Protein AF-A0A9D5K673-F1 (afdb_monomer)

Structure (mmCIF, N/CA/C/O backbone):
data_AF-A0A9D5K673-F1
#
_entry.id   AF-A0A9D5K673-F1
#
loop_
_atom_site.group_PDB
_atom_site.id
_atom_site.type_symbol
_atom_site.label_atom_id
_atom_site.label_alt_id
_atom_site.label_comp_id
_atom_site.label_asym_id
_atom_site.label_entity_id
_atom_site.label_seq_id
_atom_site.pdbx_PDB_ins_code
_atom_site.Cartn_x
_atom_site.Cartn_y
_atom_site.Cartn_z
_atom_site.occupancy
_atom_site.B_iso_or_equiv
_atom_site.auth_seq_id
_atom_site.auth_comp_id
_atom_site.auth_asym_id
_atom_site.auth_atom_id
_atom_site.pdbx_PDB_model_num
ATOM 1 N N . MET A 1 1 ? -10.819 1.663 -27.970 1.00 64.12 1 MET A N 1
ATOM 2 C CA . MET A 1 1 ? -10.553 2.429 -26.731 1.00 64.12 1 MET A CA 1
ATOM 3 C C . MET A 1 1 ? -11.219 1.805 -25.505 1.00 64.12 1 MET A C 1
ATOM 5 O O . MET A 1 1 ? -10.517 1.219 -24.698 1.00 64.12 1 MET A O 1
ATOM 9 N N . PHE A 1 2 ? -12.550 1.857 -25.377 1.00 76.81 2 PHE A N 1
ATOM 10 C CA . PHE A 1 2 ? -13.266 1.329 -24.202 1.00 76.81 2 PHE A CA 1
ATOM 11 C C . PHE A 1 2 ? -13.077 -0.186 -23.986 1.00 76.81 2 PHE A C 1
ATOM 13 O O . PHE A 1 2 ? -12.855 -0.633 -22.869 1.00 76.81 2 PHE A O 1
ATOM 20 N N . HIS A 1 3 ? -13.065 -0.966 -25.071 1.00 79.12 3 HIS A N 1
ATOM 21 C CA . HIS A 1 3 ? -12.846 -2.417 -25.034 1.00 79.12 3 HIS A CA 1
ATOM 22 C C . HIS A 1 3 ? -11.477 -2.815 -24.460 1.00 79.12 3 HIS A C 1
ATOM 24 O O . HIS A 1 3 ? -11.364 -3.800 -23.737 1.00 79.12 3 HIS A O 1
ATOM 30 N N . GLU A 1 4 ? -10.438 -2.039 -24.769 1.00 80.69 4 GLU A N 1
ATOM 31 C CA . GLU A 1 4 ? -9.073 -2.297 -24.308 1.00 80.69 4 GLU A CA 1
ATOM 32 C C . GLU A 1 4 ? -8.944 -2.010 -22.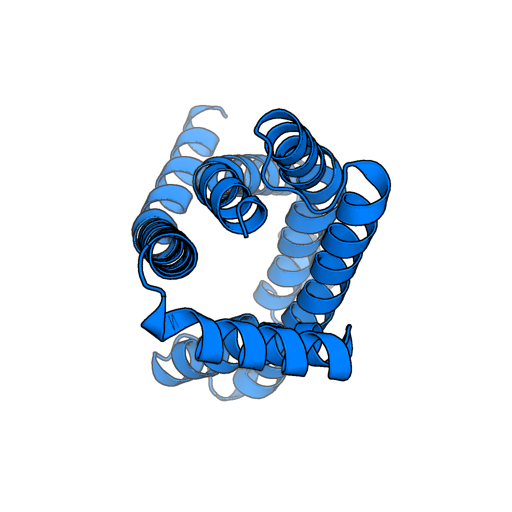812 1.00 80.69 4 GLU A C 1
ATOM 34 O O . GLU A 1 4 ? -8.440 -2.849 -22.071 1.00 80.69 4 GLU A O 1
ATOM 39 N N . LEU A 1 5 ? -9.501 -0.882 -22.360 1.00 84.25 5 LEU A N 1
ATOM 40 C CA . LEU A 1 5 ? -9.581 -0.535 -20.945 1.00 84.25 5 LEU A CA 1
AT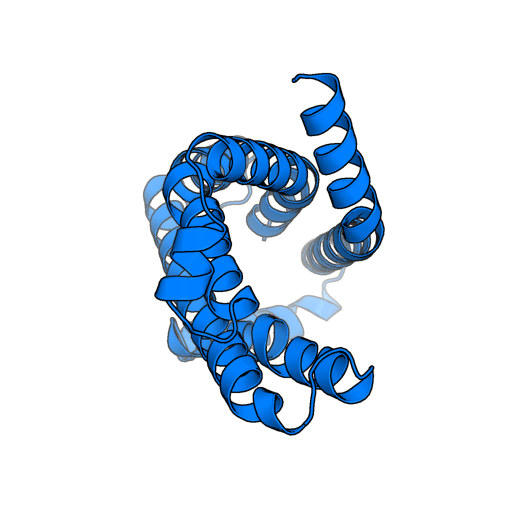OM 41 C C . LEU A 1 5 ? -10.375 -1.583 -20.154 1.00 84.25 5 LEU A C 1
ATOM 43 O O . LEU A 1 5 ? -9.883 -2.093 -19.154 1.00 84.25 5 LEU A O 1
ATOM 47 N N . ALA A 1 6 ? -11.567 -1.959 -20.627 1.00 85.25 6 ALA A N 1
ATOM 48 C CA . ALA A 1 6 ? -12.402 -2.961 -19.968 1.00 85.25 6 ALA A CA 1
ATOM 49 C C . ALA A 1 6 ? -11.687 -4.316 -19.838 1.00 85.25 6 ALA A C 1
ATOM 51 O O . ALA A 1 6 ? -11.779 -4.972 -18.798 1.00 85.25 6 ALA A O 1
ATOM 52 N N . ARG A 1 7 ? -10.938 -4.725 -20.871 1.00 86.44 7 ARG A N 1
ATOM 53 C CA . ARG A 1 7 ? -10.128 -5.946 -20.839 1.00 86.44 7 ARG A CA 1
ATOM 54 C C . ARG A 1 7 ? -9.009 -5.854 -19.800 1.00 86.44 7 ARG A C 1
ATOM 56 O O . ARG A 1 7 ? -8.922 -6.742 -18.955 1.00 86.44 7 ARG A O 1
ATOM 63 N N . THR A 1 8 ? -8.205 -4.791 -19.826 1.00 83.12 8 THR A N 1
ATOM 64 C CA . THR A 1 8 ? -7.090 -4.598 -18.882 1.00 83.12 8 THR A CA 1
ATOM 65 C C . THR A 1 8 ? -7.585 -4.545 -17.438 1.00 83.12 8 THR A C 1
ATOM 67 O O . THR A 1 8 ? -7.040 -5.240 -16.578 1.00 83.12 8 THR A O 1
ATOM 70 N N . THR A 1 9 ? -8.677 -3.820 -17.179 1.00 86.38 9 THR A N 1
ATOM 71 C CA . THR A 1 9 ? -9.300 -3.765 -15.851 1.00 86.38 9 THR A CA 1
ATOM 72 C C . THR A 1 9 ? -9.766 -5.146 -15.405 1.00 86.38 9 THR A C 1
ATOM 74 O O . THR A 1 9 ? -9.452 -5.558 -14.292 1.00 86.38 9 THR A O 1
ATOM 77 N N . LYS A 1 10 ? -10.447 -5.905 -16.274 1.00 89.31 10 LYS A N 1
ATOM 78 C CA . LYS A 1 10 ? -10.931 -7.261 -15.968 1.00 89.31 10 LYS A CA 1
ATOM 79 C C . LYS A 1 10 ? -9.793 -8.239 -15.678 1.00 89.31 10 LYS A C 1
ATOM 81 O O . LYS A 1 10 ? -9.906 -9.060 -14.770 1.00 89.31 10 LYS A O 1
ATOM 86 N N . GLU A 1 11 ? -8.713 -8.190 -16.449 1.00 88.19 11 GLU A N 1
ATOM 87 C CA . GLU A 1 11 ? -7.534 -9.033 -16.226 1.00 88.19 11 GLU A CA 1
ATOM 88 C C . GLU A 1 11 ? -6.816 -8.666 -14.925 1.00 88.19 11 GLU A C 1
ATOM 90 O O . GLU A 1 11 ? -6.444 -9.558 -14.157 1.00 88.19 11 GLU A O 1
ATOM 95 N N . GLY A 1 12 ? -6.679 -7.365 -14.651 1.00 83.38 12 GLY A N 1
ATOM 96 C CA . GLY A 1 12 ? -6.168 -6.853 -13.383 1.00 83.38 12 GLY A CA 1
ATOM 97 C C . GLY A 1 12 ? -7.010 -7.331 -12.203 1.00 83.38 12 GLY A C 1
ATOM 98 O O . GLY A 1 12 ? -6.460 -7.866 -11.241 1.00 83.38 12 GLY A O 1
ATOM 99 N N . PHE A 1 13 ? -8.336 -7.241 -12.312 1.00 87.69 13 PHE A N 1
ATOM 100 C CA . PHE A 1 13 ? -9.253 -7.715 -11.282 1.00 87.69 13 PHE A CA 1
ATOM 101 C C . PHE A 1 13 ? -9.069 -9.207 -11.029 1.00 87.69 13 PHE A C 1
ATOM 103 O O . PHE A 1 13 ? -8.824 -9.615 -9.903 1.00 87.69 13 PHE A O 1
ATOM 110 N N . LYS A 1 14 ? -9.099 -10.039 -12.077 1.00 88.38 14 LYS A N 1
ATOM 111 C CA . LYS A 1 14 ? -8.958 -11.499 -11.941 1.00 88.38 14 LYS A CA 1
ATOM 112 C C . LYS A 1 14 ? -7.668 -11.916 -11.235 1.00 88.38 14 LYS A C 1
ATOM 114 O O . LYS A 1 14 ? -7.695 -12.847 -10.436 1.00 88.38 14 LYS A O 1
ATOM 119 N N . LYS A 1 15 ? -6.552 -11.239 -11.521 1.00 86.94 15 LYS A N 1
ATOM 120 C CA . LYS A 1 15 ? -5.255 -11.530 -10.887 1.00 86.94 15 LYS A CA 1
ATOM 121 C C . LYS A 1 15 ? -5.225 -11.147 -9.406 1.00 86.94 15 LYS A C 1
ATOM 123 O O . LYS A 1 15 ? -4.534 -11.806 -8.637 1.00 86.94 15 LYS A O 1
ATOM 128 N N . ASN A 1 16 ? -5.967 -10.110 -9.019 1.00 87.81 16 ASN A N 1
ATOM 129 C CA . ASN A 1 16 ? -5.924 -9.545 -7.670 1.00 87.81 16 ASN A CA 1
ATOM 130 C C . ASN A 1 16 ? -7.144 -9.899 -6.804 1.00 87.81 16 ASN A C 1
ATOM 132 O O . ASN A 1 16 ? -7.106 -9.684 -5.599 1.00 87.81 16 ASN A O 1
ATOM 136 N N . ALA A 1 17 ? -8.202 -10.474 -7.379 1.00 89.12 17 ALA A N 1
ATOM 137 C CA . ALA A 1 17 ? -9.446 -10.767 -6.674 1.00 89.12 17 ALA A CA 1
ATOM 138 C C . ALA A 1 17 ? -9.233 -11.761 -5.529 1.00 89.12 17 ALA A C 1
ATOM 140 O O . ALA A 1 17 ? -9.599 -11.467 -4.402 1.00 89.12 17 ALA A O 1
ATOM 141 N N . ILE A 1 18 ? -8.596 -12.908 -5.792 1.00 90.88 18 ILE A N 1
ATOM 142 C CA . ILE A 1 18 ? -8.339 -13.929 -4.762 1.00 90.88 18 ILE A CA 1
ATOM 143 C C . ILE A 1 18 ? -7.512 -13.364 -3.593 1.00 90.88 18 ILE A C 1
ATOM 145 O O . ILE A 1 18 ? -7.996 -13.428 -2.462 1.00 90.88 18 ILE A O 1
ATOM 149 N N . PRO A 1 19 ? -6.309 -12.789 -3.810 1.00 87.12 19 PRO A N 1
ATOM 150 C CA . PRO A 1 19 ? -5.535 -12.236 -2.700 1.00 87.12 19 PRO A CA 1
ATOM 151 C C . PRO A 1 19 ? -6.242 -11.050 -2.026 1.00 87.12 19 PRO A C 1
ATOM 153 O O . PRO A 1 19 ? -6.143 -10.898 -0.812 1.00 87.12 19 PRO A O 1
ATOM 156 N N . GLY A 1 20 ? -6.996 -10.245 -2.779 1.00 89.69 20 GLY A N 1
ATOM 157 C CA . GLY A 1 20 ? -7.765 -9.126 -2.238 1.00 89.69 20 GLY A CA 1
ATOM 158 C C . GLY A 1 20 ? -8.918 -9.564 -1.331 1.00 89.69 20 GLY A C 1
ATOM 159 O O . GLY A 1 20 ? -9.047 -9.056 -0.222 1.00 89.69 20 GLY A O 1
ATOM 160 N N . PHE A 1 21 ? -9.719 -10.546 -1.747 1.00 93.31 21 PHE A N 1
ATOM 161 C CA . PHE A 1 21 ? -10.783 -11.105 -0.907 1.00 93.31 21 PHE A CA 1
ATOM 162 C C . PHE A 1 21 ? -10.224 -11.837 0.309 1.00 93.31 21 PHE A C 1
ATOM 164 O O . PHE A 1 21 ? -10.785 -11.726 1.395 1.00 93.31 21 PHE A O 1
ATOM 171 N N . PHE A 1 22 ? -9.096 -12.534 0.162 1.00 93.69 22 PHE A N 1
ATOM 172 C CA . PHE A 1 22 ? -8.407 -13.128 1.304 1.00 93.69 22 PHE A CA 1
ATOM 173 C C . PHE A 1 22 ? -8.019 -12.061 2.337 1.00 93.69 22 PHE A C 1
ATOM 175 O O . PHE A 1 22 ? -8.305 -12.227 3.521 1.00 93.69 22 PHE A O 1
ATOM 182 N N . LEU A 1 23 ? -7.452 -10.934 1.893 1.00 90.88 23 LEU A N 1
ATOM 183 C CA . LEU A 1 23 ? -7.127 -9.812 2.776 1.00 90.88 23 LEU A CA 1
ATOM 184 C C . LEU A 1 23 ? -8.372 -9.258 3.487 1.00 90.88 23 LEU A C 1
ATOM 186 O O . LEU A 1 23 ? -8.327 -9.024 4.692 1.00 90.88 23 LEU A O 1
ATOM 190 N N . GLN A 1 24 ? -9.490 -9.098 2.772 1.00 94.12 24 GLN A N 1
ATOM 191 C CA . GLN A 1 24 ? -10.756 -8.644 3.363 1.00 94.12 24 GLN A CA 1
ATOM 192 C C . GLN A 1 24 ? -11.283 -9.621 4.421 1.00 94.12 24 GLN A C 1
ATOM 194 O O . GLN A 1 24 ? -11.719 -9.187 5.484 1.00 94.12 24 GLN A O 1
ATOM 199 N N . ILE A 1 25 ? -11.209 -10.931 4.164 1.00 95.81 25 ILE A N 1
ATOM 200 C CA . ILE A 1 25 ? -11.616 -11.966 5.126 1.00 95.81 25 ILE A CA 1
ATOM 201 C C . ILE A 1 25 ? -10.743 -11.905 6.382 1.00 95.81 25 ILE A C 1
ATOM 203 O O . ILE A 1 25 ? -11.267 -11.970 7.493 1.00 95.81 25 ILE A O 1
ATOM 207 N N . VAL A 1 26 ? -9.426 -11.750 6.226 1.00 94.50 26 VAL A N 1
ATOM 208 C CA . VAL A 1 26 ? -8.502 -11.611 7.362 1.00 94.50 26 VAL A CA 1
ATOM 209 C C . VAL A 1 26 ? -8.824 -10.353 8.170 1.00 94.50 26 VAL A C 1
ATOM 211 O O . VAL A 1 26 ? -8.967 -10.441 9.388 1.00 94.50 26 VAL A O 1
ATOM 214 N N . ALA A 1 27 ? -9.007 -9.205 7.511 1.00 93.56 27 ALA A N 1
ATOM 215 C CA . ALA A 1 27 ? -9.367 -7.954 8.176 1.00 93.56 27 ALA A CA 1
ATOM 216 C C . ALA A 1 27 ? -10.700 -8.077 8.933 1.00 93.56 27 ALA A C 1
ATOM 218 O O . ALA A 1 27 ? -10.789 -7.698 10.100 1.00 93.56 27 ALA A O 1
ATOM 219 N N . LEU A 1 28 ? -11.718 -8.671 8.302 1.00 95.69 28 LEU A N 1
ATOM 220 C CA . LEU A 1 28 ? -13.018 -8.899 8.928 1.00 95.69 28 LEU A CA 1
ATOM 221 C C . LEU A 1 28 ? -12.897 -9.831 10.135 1.00 95.69 28 LEU A C 1
ATOM 223 O O . LEU A 1 28 ? -13.492 -9.573 11.174 1.00 95.69 28 LEU A O 1
ATOM 227 N N . THR A 1 29 ? -12.096 -10.890 10.021 1.00 96.06 29 THR A N 1
ATOM 228 C CA . THR A 1 29 ? -11.847 -11.821 11.128 1.00 96.06 29 THR A CA 1
ATOM 229 C C . THR A 1 29 ? -11.225 -11.097 12.319 1.00 96.06 29 THR A C 1
ATOM 231 O O . THR A 1 29 ? -11.667 -11.302 13.444 1.00 96.06 29 THR A O 1
ATOM 234 N N . ILE A 1 30 ? -10.254 -10.208 12.084 1.00 94.31 30 ILE A N 1
ATOM 235 C CA . ILE A 1 30 ? -9.636 -9.395 13.142 1.00 94.31 30 ILE A CA 1
ATOM 236 C C . ILE A 1 30 ? -10.685 -8.519 13.841 1.00 94.31 30 ILE A C 1
ATOM 238 O O . ILE A 1 30 ? -10.743 -8.518 15.069 1.00 94.31 30 ILE A O 1
ATOM 242 N N . VAL A 1 31 ? -11.551 -7.841 13.081 1.00 94.25 31 VAL A N 1
ATOM 243 C CA . VAL A 1 31 ? -12.659 -7.036 13.632 1.00 94.25 31 VAL A CA 1
ATOM 244 C C . VAL A 1 31 ? -13.610 -7.880 14.471 1.00 94.25 31 VAL A C 1
ATOM 246 O O . VAL A 1 31 ? -13.954 -7.505 15.590 1.00 94.25 31 VAL A O 1
ATOM 249 N N . LEU A 1 32 ? -14.016 -9.042 13.963 1.00 95.19 32 LEU A N 1
ATOM 250 C CA . LEU A 1 32 ? -14.926 -9.926 14.686 1.00 95.19 32 LEU A CA 1
ATOM 251 C C . LEU A 1 32 ? -14.298 -10.445 15.985 1.00 95.19 32 LEU A C 1
ATOM 253 O O . LEU A 1 32 ? -14.970 -10.487 17.012 1.00 95.19 32 LEU A O 1
ATOM 257 N N . LEU A 1 33 ? -13.011 -10.796 15.970 1.00 95.38 33 LEU A N 1
ATOM 258 C CA . LEU A 1 33 ? -12.297 -11.189 17.184 1.00 95.38 33 LEU A CA 1
ATOM 259 C C . LEU A 1 33 ? -12.260 -10.040 18.198 1.00 95.38 33 LEU A C 1
ATOM 261 O O . LEU A 1 33 ? -12.596 -10.261 19.360 1.00 95.38 33 LEU A O 1
ATOM 265 N N . TYR A 1 34 ? -11.940 -8.822 17.748 1.00 93.31 34 TYR A N 1
ATOM 266 C CA . TYR A 1 34 ? -11.868 -7.632 18.598 1.00 93.31 34 TYR A CA 1
ATOM 267 C C . TYR A 1 34 ? -13.191 -7.345 19.322 1.00 93.31 34 TYR A C 1
ATOM 269 O O . TYR A 1 34 ? -13.194 -7.123 20.532 1.00 93.31 34 TYR A O 1
ATOM 277 N N . TYR A 1 35 ? -14.326 -7.415 18.621 1.00 93.50 35 TYR A N 1
ATOM 278 C CA . TYR A 1 35 ? -15.628 -7.095 19.217 1.00 93.50 35 TYR A CA 1
ATOM 279 C C . TYR A 1 35 ? -16.292 -8.258 19.968 1.00 93.50 35 TYR A C 1
ATOM 281 O O . TYR A 1 35 ? -16.995 -8.013 20.948 1.00 93.50 35 TYR A O 1
ATOM 289 N N . PHE A 1 36 ? -16.101 -9.510 19.536 1.00 96.62 36 PHE A N 1
ATOM 290 C CA . PHE A 1 36 ? -16.898 -10.644 20.034 1.00 96.62 36 PHE A CA 1
ATOM 291 C C . PHE A 1 36 ? -16.123 -11.660 20.876 1.00 96.62 36 PHE A C 1
ATOM 293 O O . PHE A 1 36 ? -16.748 -12.513 21.507 1.00 96.62 36 PHE A O 1
ATOM 300 N N . VAL A 1 37 ? -14.788 -11.602 20.915 1.00 95.88 37 VAL A N 1
ATOM 301 C CA . VAL A 1 37 ? -13.968 -12.583 21.642 1.00 95.88 37 VAL A CA 1
ATOM 302 C C . VAL A 1 37 ? -13.123 -11.879 22.708 1.00 95.88 37 VAL A C 1
ATOM 304 O O . VAL A 1 37 ? -11.981 -11.514 22.431 1.00 95.88 37 VAL A O 1
ATOM 307 N N . PRO A 1 38 ? -13.616 -11.743 23.957 1.00 93.81 38 PRO A N 1
ATOM 308 C CA . PRO A 1 38 ? -12.880 -11.068 25.033 1.00 93.81 38 PRO A CA 1
ATOM 309 C C . PRO A 1 38 ? -11.487 -11.652 25.302 1.00 93.81 38 PRO A C 1
ATOM 311 O O . PRO A 1 38 ? -10.549 -10.930 25.618 1.00 93.81 38 PRO A O 1
ATOM 314 N N . ALA A 1 39 ? -11.312 -12.964 25.101 1.00 94.31 39 ALA A N 1
ATOM 315 C CA . ALA A 1 39 ? -10.017 -13.633 25.252 1.00 94.31 39 ALA A CA 1
ATOM 316 C C . ALA A 1 39 ? -8.934 -13.106 24.287 1.00 94.31 39 ALA A C 1
ATOM 318 O O . ALA A 1 39 ? -7.746 -13.313 24.526 1.00 94.31 39 ALA A O 1
ATOM 319 N N . SER A 1 40 ? -9.326 -12.429 23.203 1.00 92.44 40 SER A N 1
ATOM 320 C CA . SER A 1 40 ? -8.399 -11.844 22.233 1.00 92.44 40 SER A CA 1
ATOM 321 C C . SER A 1 40 ? -7.922 -10.434 22.608 1.00 92.44 40 SER A C 1
ATOM 323 O O . SER A 1 40 ? -6.910 -9.984 22.070 1.00 92.44 40 SER A O 1
ATOM 325 N N . HIS A 1 41 ? -8.581 -9.753 23.557 1.00 90.94 41 HIS A N 1
ATOM 326 C CA . HIS A 1 41 ? -8.274 -8.361 23.921 1.00 90.94 41 HIS A CA 1
ATOM 327 C C . HIS A 1 41 ? -6.829 -8.177 24.378 1.00 90.94 41 HIS A C 1
ATOM 329 O O . HIS A 1 41 ? -6.163 -7.274 23.892 1.00 90.94 41 HIS A O 1
ATOM 335 N N . GLY A 1 42 ? -6.282 -9.104 25.172 1.00 92.44 42 GLY A N 1
ATOM 336 C CA . GLY A 1 42 ? -4.878 -9.025 25.596 1.00 92.44 42 GLY A CA 1
ATOM 337 C C . GLY A 1 42 ? -3.871 -9.052 24.436 1.00 92.44 42 GLY A C 1
ATOM 338 O O . GLY A 1 42 ? -2.822 -8.414 24.511 1.00 92.44 42 GLY A O 1
ATOM 339 N N . VAL A 1 43 ? -4.188 -9.746 23.335 1.00 92.31 43 VAL A N 1
ATOM 340 C CA . VAL A 1 43 ? -3.348 -9.751 22.123 1.00 92.31 43 VAL A CA 1
ATOM 341 C C . VAL A 1 43 ? -3.445 -8.408 21.399 1.00 92.31 43 VAL A C 1
ATOM 343 O O . VAL A 1 43 ? -2.428 -7.883 20.941 1.00 92.31 43 VAL A O 1
ATOM 346 N N . PHE A 1 44 ? -4.646 -7.833 21.314 1.00 92.38 44 PHE A N 1
ATOM 347 C CA . PHE A 1 44 ? -4.856 -6.523 20.699 1.00 92.38 44 PHE A CA 1
ATOM 348 C C . PHE A 1 44 ? -4.235 -5.387 21.513 1.00 92.38 44 PHE A C 1
ATOM 350 O O . PHE A 1 44 ? -3.591 -4.523 20.923 1.00 92.38 44 PHE A O 1
ATOM 357 N N . ASP A 1 45 ? -4.323 -5.432 22.840 1.00 92.38 45 ASP A N 1
ATOM 358 C CA . ASP A 1 45 ? -3.686 -4.462 23.735 1.00 92.38 45 ASP A CA 1
ATOM 359 C C . ASP A 1 45 ? -2.162 -4.515 23.615 1.00 92.38 45 ASP A C 1
ATOM 361 O O . ASP A 1 45 ? -1.501 -3.477 23.538 1.00 92.38 45 ASP A O 1
ATOM 365 N N . LEU A 1 46 ? -1.589 -5.721 23.519 1.00 91.75 46 LEU A N 1
ATOM 366 C CA . LEU A 1 46 ? -0.162 -5.891 23.257 1.00 91.75 46 LEU A CA 1
ATOM 367 C C . LEU A 1 46 ? 0.227 -5.283 21.902 1.00 91.75 46 LEU A C 1
ATOM 369 O O . LEU A 1 46 ? 1.201 -4.533 21.819 1.00 91.75 46 LEU A O 1
ATOM 373 N N . ALA A 1 47 ? -0.535 -5.576 20.845 1.00 88.50 47 ALA A N 1
ATOM 374 C CA . ALA A 1 47 ? -0.279 -5.039 19.511 1.00 88.50 47 ALA A CA 1
ATOM 375 C C . ALA A 1 47 ? -0.392 -3.502 19.480 1.00 88.50 47 ALA A C 1
ATOM 377 O O . ALA A 1 47 ? 0.480 -2.827 18.925 1.00 88.50 47 ALA A O 1
ATOM 378 N N . ALA A 1 48 ? -1.417 -2.943 20.126 1.00 87.50 48 ALA A N 1
ATOM 379 C CA . ALA A 1 48 ? -1.614 -1.505 20.272 1.00 87.50 48 ALA A CA 1
ATOM 380 C C . ALA A 1 48 ? -0.482 -0.857 21.083 1.00 87.50 48 ALA A C 1
ATOM 382 O O . ALA A 1 48 ? 0.023 0.201 20.698 1.00 87.50 48 ALA A O 1
ATOM 383 N N . GLY A 1 49 ? -0.025 -1.509 22.156 1.00 90.06 49 GLY A N 1
ATOM 384 C CA . GLY A 1 49 ? 1.110 -1.065 22.963 1.00 90.06 49 GLY A CA 1
ATOM 385 C C . GLY A 1 49 ? 2.410 -1.008 22.161 1.00 90.06 49 GLY A C 1
ATOM 386 O O . GLY A 1 49 ? 3.090 0.020 22.170 1.00 90.06 49 GLY A O 1
ATOM 387 N N . ILE A 1 50 ? 2.718 -2.061 21.396 1.00 88.88 50 ILE A N 1
ATOM 388 C CA . ILE A 1 50 ? 3.894 -2.105 20.509 1.00 88.88 50 ILE A CA 1
ATOM 389 C C . ILE A 1 50 ? 3.821 -0.988 19.463 1.00 88.88 50 ILE A C 1
ATOM 391 O O . ILE A 1 50 ? 4.798 -0.260 19.271 1.00 88.88 50 ILE A O 1
ATOM 395 N N . LYS A 1 51 ? 2.663 -0.813 18.812 1.00 87.75 51 LYS A N 1
ATOM 396 C CA . LYS A 1 51 ? 2.463 0.257 17.827 1.00 87.75 51 LYS A CA 1
ATOM 397 C C . LYS A 1 51 ? 2.658 1.638 18.452 1.00 87.75 51 LYS A C 1
ATOM 399 O O . LYS A 1 51 ? 3.335 2.478 17.868 1.00 87.75 51 LYS A O 1
ATOM 404 N N . THR A 1 52 ? 2.099 1.871 19.636 1.00 86.81 52 THR A N 1
ATOM 405 C CA . THR A 1 52 ? 2.176 3.170 20.321 1.00 86.81 52 THR A CA 1
ATOM 406 C C . THR A 1 52 ? 3.613 3.513 20.717 1.00 86.81 52 THR A C 1
ATOM 408 O O . THR A 1 52 ? 4.033 4.656 20.559 1.00 86.81 52 THR A O 1
ATOM 411 N N . GLN A 1 53 ? 4.392 2.525 21.168 1.00 87.19 53 GLN A N 1
ATOM 412 C CA . GLN A 1 53 ? 5.806 2.714 21.512 1.00 87.19 53 GLN A CA 1
ATOM 413 C C . GLN A 1 53 ? 6.695 2.900 20.275 1.00 87.19 53 GLN A C 1
ATOM 415 O O . GLN A 1 53 ? 7.623 3.705 20.295 1.00 87.19 53 GLN A O 1
ATOM 420 N N . GLY A 1 54 ? 6.425 2.158 19.198 1.00 79.62 54 GLY A N 1
ATOM 421 C CA . GLY A 1 54 ? 7.227 2.200 17.975 1.00 79.62 54 GLY A CA 1
ATOM 422 C C . GLY A 1 54 ? 6.840 3.305 16.986 1.00 79.62 54 GLY A C 1
ATOM 423 O O . GLY A 1 54 ? 7.628 3.609 16.089 1.00 79.62 54 GLY A O 1
ATOM 424 N N . GLY A 1 55 ? 5.653 3.904 17.117 1.00 88.12 55 GLY A N 1
ATOM 425 C CA . GLY A 1 55 ? 5.156 4.985 16.263 1.00 88.12 55 GLY A CA 1
ATOM 426 C C . GLY A 1 55 ? 5.332 4.707 14.765 1.00 88.12 55 GLY A C 1
ATOM 427 O O . GLY A 1 55 ? 5.146 3.586 14.286 1.00 88.12 55 GLY A O 1
ATOM 428 N N . TYR A 1 56 ? 5.776 5.722 14.018 1.00 87.19 56 TYR A N 1
ATOM 429 C CA . TYR A 1 56 ? 6.042 5.593 12.582 1.00 87.19 56 TYR A CA 1
ATOM 430 C C . TYR A 1 56 ? 7.099 4.535 12.237 1.00 87.19 56 TYR A C 1
ATOM 432 O O . TYR A 1 56 ? 7.046 3.962 11.149 1.00 87.19 56 TYR A O 1
ATOM 440 N N . PHE A 1 57 ? 8.047 4.253 13.138 1.00 89.00 57 PHE A N 1
ATOM 441 C CA . PHE A 1 57 ? 9.076 3.239 12.900 1.00 89.00 57 PHE A CA 1
ATOM 442 C C . PHE A 1 57 ? 8.475 1.831 12.873 1.00 89.00 57 PHE A C 1
ATOM 444 O O . PHE A 1 57 ? 8.805 1.045 11.985 1.00 89.00 57 PHE A O 1
ATOM 451 N N . TYR A 1 58 ? 7.534 1.536 13.777 1.00 91.44 58 TYR A N 1
ATOM 452 C CA . TYR A 1 58 ? 6.789 0.277 13.747 1.00 91.44 58 TYR A CA 1
ATOM 453 C C . TYR A 1 58 ? 5.992 0.132 12.448 1.00 91.44 58 TYR A C 1
ATOM 455 O O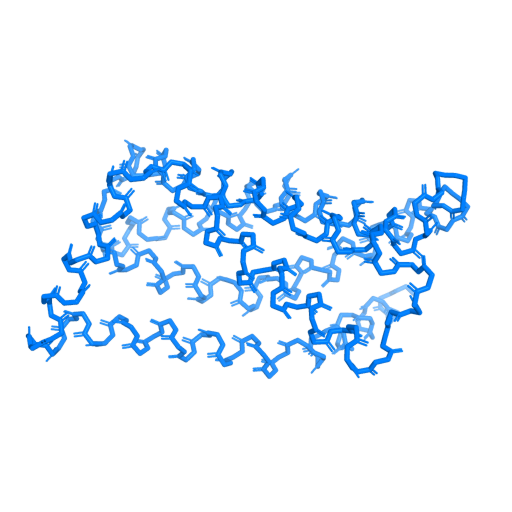 . TYR A 1 58 ? 6.134 -0.877 11.757 1.00 91.44 58 TYR A O 1
ATOM 463 N N . SER A 1 59 ? 5.208 1.151 12.076 1.00 92.44 59 SER A N 1
ATOM 464 C CA . SER A 1 59 ? 4.385 1.109 10.860 1.00 92.44 59 SER A CA 1
ATOM 465 C C . SER A 1 59 ? 5.240 0.966 9.596 1.00 92.44 59 SER A C 1
ATOM 467 O O . SER A 1 59 ? 4.884 0.204 8.694 1.00 92.44 59 SER A O 1
ATOM 469 N N . SER A 1 60 ? 6.406 1.616 9.559 1.00 94.62 60 SER A N 1
ATOM 470 C CA . SER A 1 60 ? 7.410 1.442 8.506 1.00 94.62 60 SER A CA 1
ATOM 471 C C . SER A 1 60 ? 7.913 0.001 8.435 1.00 94.62 60 SER A C 1
ATOM 473 O O . SER A 1 60 ? 7.784 -0.647 7.399 1.00 94.62 60 SER A O 1
ATOM 475 N N . LEU A 1 61 ? 8.423 -0.542 9.544 1.00 95.62 61 LEU A N 1
ATOM 476 C CA . LEU A 1 61 ? 9.038 -1.868 9.575 1.00 95.62 61 LEU A CA 1
ATOM 477 C C . LEU A 1 61 ? 8.030 -2.989 9.292 1.00 95.62 61 LEU A C 1
ATOM 479 O O . LEU A 1 61 ? 8.319 -3.889 8.504 1.00 95.62 61 LEU A O 1
ATOM 483 N N . ALA A 1 62 ? 6.839 -2.921 9.891 1.00 94.38 62 ALA A N 1
ATOM 484 C CA . ALA A 1 62 ? 5.777 -3.896 9.667 1.00 94.38 62 ALA A CA 1
ATOM 485 C C . ALA A 1 62 ? 5.344 -3.908 8.193 1.00 94.38 62 ALA A C 1
ATOM 487 O O . ALA A 1 62 ? 5.275 -4.970 7.571 1.00 94.38 62 ALA A O 1
ATOM 488 N N . THR A 1 63 ? 5.132 -2.729 7.599 1.00 95.69 63 THR A N 1
ATOM 489 C CA . THR A 1 63 ? 4.729 -2.623 6.189 1.00 95.69 63 THR A CA 1
ATOM 490 C C . THR A 1 63 ? 5.863 -3.039 5.252 1.00 95.69 63 THR A C 1
ATOM 492 O O . THR A 1 63 ? 5.629 -3.769 4.291 1.00 95.69 63 THR A O 1
ATOM 495 N N . ALA A 1 64 ? 7.108 -2.665 5.553 1.00 97.31 64 ALA A N 1
ATOM 496 C CA . ALA A 1 64 ? 8.285 -3.102 4.807 1.00 97.31 64 ALA A CA 1
ATOM 497 C C . ALA A 1 64 ? 8.444 -4.625 4.832 1.00 97.31 64 ALA A C 1
ATOM 499 O O . ALA A 1 64 ? 8.798 -5.226 3.819 1.00 97.31 64 ALA A O 1
ATOM 500 N N . PHE A 1 65 ? 8.156 -5.263 5.967 1.00 97.50 65 PHE A N 1
ATOM 501 C CA . PHE A 1 65 ? 8.243 -6.709 6.109 1.00 97.50 65 PHE A CA 1
ATOM 502 C C . PHE A 1 65 ? 7.138 -7.427 5.323 1.00 97.50 65 PHE A C 1
ATOM 504 O O . PHE A 1 65 ? 7.439 -8.233 4.441 1.00 97.50 65 PHE A O 1
ATOM 511 N N . PHE A 1 66 ? 5.867 -7.112 5.591 1.00 94.94 66 PHE A N 1
ATOM 512 C CA . PHE A 1 66 ? 4.731 -7.818 4.985 1.00 94.94 66 PHE A CA 1
ATOM 513 C C . PHE A 1 66 ? 4.449 -7.404 3.536 1.00 94.94 66 PHE A C 1
ATOM 515 O O . PHE A 1 66 ? 4.080 -8.249 2.725 1.00 94.94 66 PHE A O 1
ATOM 522 N N . GLY A 1 67 ? 4.630 -6.128 3.194 1.00 93.50 67 GLY A N 1
ATOM 523 C CA . GLY A 1 67 ? 4.430 -5.606 1.839 1.00 93.50 67 GLY A CA 1
ATOM 524 C C . GLY A 1 67 ? 5.676 -5.703 0.957 1.00 93.50 67 GLY A C 1
ATOM 525 O O . GLY A 1 67 ? 5.562 -5.889 -0.253 1.00 93.50 67 GLY A O 1
ATOM 526 N N . GLY A 1 68 ? 6.874 -5.611 1.542 1.00 96.56 68 GLY A N 1
ATOM 527 C CA . GLY A 1 68 ? 8.137 -5.600 0.800 1.00 96.56 68 GLY A CA 1
ATOM 528 C C . GLY A 1 68 ? 8.888 -6.927 0.841 1.00 96.56 68 GLY A C 1
ATOM 529 O O . GLY A 1 68 ? 9.028 -7.602 -0.180 1.00 96.56 68 GLY A O 1
ATOM 530 N N . PHE A 1 69 ? 9.382 -7.302 2.020 1.00 97.69 69 PHE A N 1
ATOM 531 C CA . PHE A 1 69 ? 10.299 -8.426 2.203 1.00 97.69 69 PHE A CA 1
ATOM 532 C C . PHE A 1 69 ? 9.651 -9.781 1.899 1.00 97.69 69 PHE A C 1
ATOM 534 O O . PHE A 1 69 ? 10.199 -10.556 1.115 1.00 97.69 69 PHE A O 1
ATOM 541 N N . VAL A 1 70 ? 8.474 -10.067 2.462 1.00 95.88 70 VAL A N 1
ATOM 542 C CA . VAL A 1 70 ? 7.765 -11.335 2.223 1.00 95.88 70 VAL A CA 1
ATOM 543 C C . VAL A 1 70 ? 7.434 -11.512 0.729 1.00 95.88 70 VAL A C 1
ATOM 545 O O . VAL A 1 70 ? 7.794 -12.554 0.166 1.00 95.88 70 VAL A O 1
ATOM 548 N N . PRO A 1 71 ? 6.860 -10.512 0.026 1.00 93.94 71 PRO A N 1
ATOM 549 C CA . PRO A 1 71 ? 6.666 -10.593 -1.419 1.00 93.94 71 PRO A CA 1
ATOM 550 C C . PRO A 1 71 ? 7.972 -10.738 -2.195 1.00 93.94 71 PRO A C 1
ATOM 552 O O . PRO A 1 71 ? 8.024 -11.527 -3.136 1.00 93.94 71 PRO A O 1
ATOM 555 N N . PHE A 1 72 ? 9.043 -10.045 -1.801 1.00 96.88 72 PHE A N 1
ATOM 556 C CA . PHE A 1 72 ? 10.356 -10.203 -2.430 1.00 96.88 72 PHE A CA 1
ATOM 557 C C . PHE A 1 72 ? 10.874 -11.646 -2.343 1.00 96.88 72 PHE A C 1
ATOM 559 O O . PHE A 1 72 ? 11.319 -12.196 -3.357 1.00 96.88 7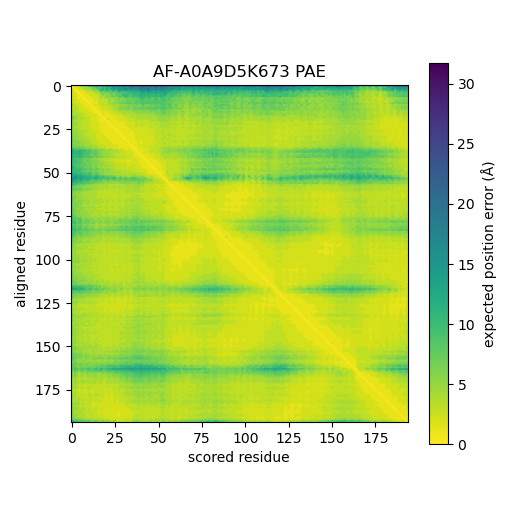2 PHE A O 1
ATOM 566 N N . VAL A 1 73 ? 10.787 -12.275 -1.167 1.00 96.44 73 VAL A N 1
ATOM 567 C CA . VAL A 1 73 ? 11.188 -13.675 -0.969 1.00 96.44 73 VAL A CA 1
ATOM 568 C C . VAL A 1 73 ? 10.347 -14.589 -1.857 1.00 96.44 73 VAL A C 1
ATOM 570 O O . VAL A 1 73 ? 10.903 -15.379 -2.620 1.00 96.44 73 VAL A O 1
ATOM 573 N N . TYR A 1 74 ? 9.021 -14.432 -1.845 1.00 95.00 74 TYR A N 1
ATOM 574 C CA . TYR A 1 74 ? 8.126 -15.221 -2.693 1.00 95.00 74 TYR A CA 1
ATOM 575 C C . TYR A 1 74 ? 8.446 -15.071 -4.190 1.00 95.00 74 TYR A C 1
ATOM 577 O O . TYR A 1 74 ? 8.566 -16.065 -4.912 1.00 95.00 74 TYR A O 1
ATOM 585 N N . LEU A 1 75 ? 8.627 -13.841 -4.677 1.00 94.00 75 LEU A N 1
ATOM 586 C CA . LEU A 1 75 ? 8.948 -13.568 -6.081 1.00 94.00 75 LEU A CA 1
ATOM 587 C C . LEU A 1 75 ? 10.327 -14.123 -6.475 1.00 94.00 75 LEU A C 1
ATOM 589 O O . LEU A 1 75 ? 10.493 -14.635 -7.583 1.00 94.00 75 LEU A O 1
ATOM 593 N N . SER A 1 76 ? 11.299 -14.073 -5.566 1.00 94.62 76 SER A N 1
ATOM 594 C CA . SER A 1 76 ? 12.648 -14.602 -5.795 1.00 94.62 76 SER A CA 1
ATOM 595 C C . SER A 1 76 ? 12.687 -16.130 -5.831 1.00 94.62 76 SER A C 1
ATOM 597 O O . SER A 1 76 ? 13.395 -16.695 -6.669 1.00 94.62 76 SER A O 1
ATOM 599 N N . LEU A 1 77 ? 11.932 -16.793 -4.946 1.00 95.19 77 LEU A N 1
ATOM 600 C CA . LEU A 1 77 ? 11.836 -18.256 -4.870 1.00 95.19 77 LEU A CA 1
ATOM 601 C C . LEU A 1 77 ? 10.987 -18.843 -6.002 1.00 95.19 77 LEU A C 1
ATOM 603 O O . LEU A 1 77 ? 11.303 -19.911 -6.513 1.00 95.19 77 LEU A O 1
ATOM 607 N N . SER A 1 78 ? 9.953 -18.126 -6.446 1.00 94.25 78 SER A N 1
ATOM 608 C CA . SER A 1 78 ? 9.119 -18.526 -7.590 1.00 94.25 78 SER A CA 1
ATOM 609 C C . SER A 1 78 ? 9.769 -18.266 -8.957 1.00 94.25 78 SER A C 1
ATOM 611 O O . SER A 1 78 ? 9.125 -18.461 -9.986 1.00 94.25 78 SER A O 1
ATOM 613 N N . GLY A 1 79 ? 11.024 -17.800 -8.990 1.00 92.69 79 GLY A N 1
ATOM 614 C CA . GLY A 1 79 ? 11.758 -17.528 -10.230 1.00 92.69 79 GLY A CA 1
ATOM 615 C C . GLY A 1 79 ? 11.255 -16.310 -11.011 1.00 92.69 79 GLY A C 1
ATOM 616 O O . GLY A 1 79 ? 11.644 -16.120 -12.159 1.00 92.69 79 GLY A O 1
ATOM 617 N N . ARG A 1 80 ? 10.409 -15.464 -10.405 1.00 92.00 80 ARG A N 1
ATOM 618 C CA . ARG A 1 80 ? 9.865 -14.248 -11.037 1.00 92.00 80 ARG A CA 1
ATOM 619 C C . ARG A 1 80 ? 10.842 -13.070 -11.026 1.00 92.00 80 ARG A C 1
ATOM 621 O O . ARG A 1 80 ? 10.577 -12.067 -11.679 1.00 92.00 80 ARG A O 1
ATOM 628 N N . ILE A 1 81 ? 11.946 -13.182 -10.285 1.00 92.25 81 ILE A N 1
ATOM 629 C CA . ILE A 1 81 ? 13.055 -12.223 -10.273 1.00 92.25 81 ILE A CA 1
ATOM 630 C C . ILE A 1 81 ? 14.341 -12.988 -10.584 1.00 92.25 81 ILE A C 1
ATOM 632 O O . ILE A 1 81 ? 14.702 -13.926 -9.862 1.00 92.25 81 ILE A O 1
ATOM 636 N N . ALA A 1 82 ? 15.039 -12.587 -11.647 1.00 92.25 82 ALA A N 1
ATOM 637 C CA . ALA A 1 82 ? 16.309 -13.200 -12.013 1.00 92.25 82 ALA A CA 1
ATOM 638 C C . ALA A 1 82 ? 17.366 -12.940 -10.921 1.00 92.25 82 ALA A C 1
ATOM 640 O O . ALA A 1 82 ? 17.365 -11.863 -10.321 1.00 92.25 82 ALA A O 1
ATOM 641 N N . PRO A 1 83 ? 18.300 -13.877 -10.657 1.00 93.06 83 PRO A N 1
ATOM 642 C CA . PRO A 1 83 ? 19.277 -13.741 -9.573 1.00 93.06 83 PRO A CA 1
ATOM 643 C C . PRO A 1 83 ? 20.053 -12.419 -9.566 1.00 93.06 83 PRO A C 1
ATOM 645 O O . PRO A 1 83 ? 20.247 -11.839 -8.501 1.00 93.06 83 PRO A O 1
ATOM 648 N N . LYS A 1 84 ? 20.430 -11.924 -10.751 1.00 93.25 84 LYS A N 1
ATOM 649 C CA . LYS A 1 84 ? 21.155 -10.658 -10.934 1.00 93.25 84 LYS A CA 1
ATOM 650 C C . LYS A 1 84 ? 20.355 -9.412 -10.516 1.00 93.25 84 LYS A C 1
ATOM 652 O O . LYS A 1 84 ? 20.955 -8.430 -10.103 1.00 93.25 84 LYS A O 1
ATOM 657 N N . ASP A 1 85 ? 19.024 -9.476 -10.553 1.00 93.44 85 ASP A N 1
ATOM 658 C CA . ASP A 1 85 ? 18.136 -8.331 -10.306 1.00 93.44 85 ASP A CA 1
ATOM 659 C C . ASP A 1 85 ? 17.575 -8.334 -8.869 1.00 93.44 85 ASP A C 1
ATOM 661 O O . ASP A 1 85 ? 16.921 -7.383 -8.434 1.00 93.44 85 ASP A O 1
ATOM 665 N N . ARG A 1 86 ? 17.853 -9.394 -8.091 1.00 94.06 86 ARG A N 1
ATOM 666 C CA . ARG A 1 86 ? 17.300 -9.603 -6.740 1.00 94.06 86 ARG A CA 1
ATOM 667 C C . ARG A 1 86 ? 17.606 -8.466 -5.779 1.00 94.06 86 ARG A C 1
ATOM 669 O O . ARG A 1 86 ? 16.708 -8.053 -5.055 1.00 94.06 86 ARG A O 1
ATOM 676 N N . ILE A 1 87 ? 18.838 -7.961 -5.768 1.00 95.19 87 ILE A N 1
ATOM 677 C CA . ILE A 1 87 ? 19.229 -6.893 -4.837 1.00 95.19 87 ILE A CA 1
ATOM 678 C C . ILE A 1 87 ? 18.424 -5.628 -5.141 1.00 95.19 87 ILE A C 1
ATOM 680 O O . ILE A 1 87 ? 17.743 -5.121 -4.257 1.00 95.19 87 ILE A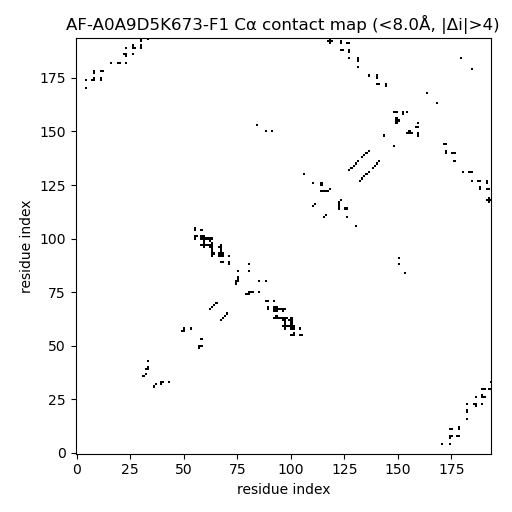 O 1
ATOM 684 N N . GLY A 1 88 ? 18.410 -5.177 -6.400 1.00 95.44 88 GLY A N 1
ATOM 685 C CA . GLY A 1 88 ? 17.661 -3.983 -6.799 1.00 95.44 88 GLY A CA 1
ATOM 686 C C . GLY A 1 88 ? 16.163 -4.109 -6.513 1.00 95.44 88 GLY A C 1
ATOM 687 O O . GLY A 1 88 ? 15.574 -3.237 -5.873 1.00 95.44 88 GLY A O 1
ATOM 688 N N . HIS A 1 89 ? 15.544 -5.224 -6.915 1.00 96.31 89 HIS A N 1
ATOM 689 C CA . HIS A 1 89 ? 14.116 -5.459 -6.684 1.00 96.31 89 HIS A CA 1
ATOM 690 C C . HIS A 1 89 ? 13.772 -5.581 -5.195 1.00 96.31 89 HIS A C 1
ATOM 692 O O . HIS A 1 89 ? 12.761 -5.030 -4.761 1.00 96.31 89 HIS A O 1
ATOM 698 N N . GLY A 1 90 ? 14.598 -6.279 -4.413 1.00 96.75 90 GLY A N 1
ATOM 699 C CA . GLY A 1 90 ? 14.399 -6.445 -2.975 1.00 96.75 90 GLY A CA 1
ATOM 700 C C . GLY A 1 90 ? 14.527 -5.125 -2.226 1.00 96.75 90 GLY A C 1
ATOM 701 O O . GLY A 1 90 ? 13.626 -4.767 -1.468 1.00 96.75 90 GLY A O 1
ATOM 702 N N . THR A 1 91 ? 15.586 -4.360 -2.498 1.00 97.62 91 THR A N 1
ATOM 703 C CA . THR A 1 91 ? 15.787 -3.026 -1.919 1.00 97.62 91 THR A CA 1
ATOM 704 C C . THR A 1 91 ? 14.632 -2.095 -2.267 1.00 97.62 91 THR A C 1
ATOM 706 O O . THR A 1 91 ? 14.091 -1.447 -1.372 1.00 97.62 91 THR A O 1
ATOM 709 N N . PHE A 1 92 ? 14.197 -2.071 -3.532 1.00 97.94 92 PHE A N 1
ATOM 710 C CA . PHE A 1 92 ? 13.040 -1.275 -3.934 1.00 97.94 92 PHE A CA 1
ATOM 711 C C . PHE A 1 92 ? 11.786 -1.666 -3.152 1.00 97.94 92 PHE A C 1
ATOM 713 O O . PHE A 1 92 ? 11.139 -0.792 -2.586 1.00 97.94 92 PHE A O 1
ATOM 720 N N . LEU A 1 93 ? 11.438 -2.957 -3.110 1.00 97.38 93 LEU A N 1
ATOM 721 C CA . LEU A 1 93 ? 10.207 -3.414 -2.463 1.00 97.38 93 LEU A CA 1
ATOM 722 C C . LEU A 1 93 ? 10.211 -3.065 -0.972 1.00 97.38 93 LEU A C 1
ATOM 724 O O . LEU A 1 93 ? 9.238 -2.510 -0.472 1.00 97.38 93 LEU A O 1
ATOM 728 N N . VAL A 1 94 ? 11.314 -3.325 -0.272 1.00 98.12 94 VAL A N 1
ATOM 729 C CA . VAL A 1 94 ? 11.433 -3.020 1.160 1.00 98.12 94 VAL A CA 1
ATOM 730 C C . VAL A 1 94 ? 11.326 -1.517 1.419 1.00 98.12 94 VAL A C 1
ATOM 732 O O . VAL A 1 94 ? 10.526 -1.110 2.259 1.00 98.12 94 VAL A O 1
ATOM 735 N N . ILE A 1 95 ? 12.071 -0.682 0.686 1.00 98.06 95 ILE A N 1
ATOM 736 C CA . ILE A 1 95 ? 12.071 0.774 0.901 1.00 98.06 95 ILE A CA 1
ATOM 737 C C . ILE A 1 95 ? 10.731 1.394 0.502 1.00 98.06 95 ILE A C 1
ATOM 739 O O . ILE A 1 95 ? 10.192 2.215 1.243 1.00 98.06 95 ILE A O 1
ATOM 743 N N . PHE A 1 96 ? 10.169 0.999 -0.642 1.00 98.06 96 PHE A N 1
ATOM 744 C CA . PHE A 1 96 ? 8.878 1.505 -1.098 1.00 98.06 96 PHE A CA 1
ATOM 745 C C . PHE A 1 96 ? 7.803 1.245 -0.040 1.00 98.06 96 PHE A C 1
ATOM 747 O O . PHE A 1 96 ? 7.112 2.173 0.375 1.00 98.06 96 PHE A O 1
ATOM 754 N N . TRP A 1 97 ? 7.700 0.007 0.449 1.00 98.06 97 TRP A N 1
ATOM 755 C CA . TRP A 1 97 ? 6.676 -0.354 1.428 1.00 98.06 97 TRP A CA 1
ATOM 756 C C . TRP A 1 97 ? 6.951 0.195 2.832 1.00 98.06 97 TRP A C 1
ATOM 758 O O . TRP A 1 97 ? 5.996 0.538 3.524 1.00 98.06 97 TRP A O 1
ATOM 768 N N . ALA A 1 98 ? 8.215 0.383 3.225 1.00 97.75 98 ALA A N 1
ATOM 769 C CA . ALA A 1 98 ? 8.576 1.132 4.432 1.00 97.75 98 ALA A CA 1
ATOM 770 C C . ALA A 1 98 ? 8.003 2.559 4.405 1.00 97.75 98 ALA A C 1
ATOM 772 O O . ALA A 1 98 ? 7.306 2.988 5.328 1.00 97.75 98 ALA A O 1
ATOM 773 N N . VAL A 1 99 ? 8.247 3.281 3.306 1.00 97.19 99 VAL A N 1
ATOM 774 C CA . VAL A 1 99 ? 7.763 4.656 3.126 1.00 97.19 99 VAL A CA 1
ATOM 775 C C . VAL A 1 99 ? 6.237 4.693 3.082 1.00 97.19 99 VAL A C 1
ATOM 777 O O . VAL A 1 99 ? 5.635 5.513 3.773 1.00 97.19 99 VAL A O 1
ATOM 780 N N . GLN A 1 100 ? 5.596 3.789 2.331 1.00 96.44 100 GLN A N 1
ATOM 781 C CA . GLN A 1 100 ? 4.131 3.721 2.299 1.00 96.44 100 GLN A CA 1
ATOM 782 C C . GLN A 1 100 ? 3.543 3.446 3.689 1.00 96.44 100 GLN A C 1
ATOM 784 O O . GLN A 1 100 ? 2.547 4.066 4.046 1.00 96.44 100 GLN A O 1
ATOM 789 N N . GLY A 1 101 ? 4.188 2.605 4.505 1.00 95.88 101 GLY A N 1
ATOM 790 C CA . GLY A 1 101 ? 3.779 2.365 5.890 1.00 95.88 101 GLY A CA 1
ATOM 791 C C . GLY A 1 101 ? 3.740 3.642 6.729 1.00 95.88 101 GLY A C 1
ATOM 792 O O . GLY A 1 101 ? 2.756 3.901 7.417 1.00 95.88 101 GLY A O 1
ATOM 793 N N . MET A 1 102 ? 4.772 4.485 6.626 1.00 96.19 102 MET A N 1
ATOM 794 C CA . MET A 1 102 ? 4.811 5.773 7.332 1.00 96.19 102 MET A CA 1
ATOM 795 C C . MET A 1 102 ? 3.751 6.751 6.819 1.00 96.19 102 MET A C 1
ATOM 797 O O . MET A 1 102 ? 3.111 7.446 7.609 1.00 96.19 102 MET A O 1
ATOM 801 N N . VAL A 1 103 ? 3.560 6.808 5.499 1.00 96.75 103 VAL A N 1
ATOM 802 C CA . VAL A 1 103 ? 2.581 7.704 4.875 1.00 96.75 103 VAL A CA 1
ATOM 803 C C . VAL A 1 103 ? 1.158 7.322 5.284 1.00 96.75 103 VAL A C 1
ATOM 805 O O . VAL A 1 103 ? 0.384 8.194 5.674 1.00 96.75 103 VAL A O 1
ATOM 808 N N . VAL A 1 104 ? 0.819 6.032 5.237 1.00 95.56 104 VAL A N 1
ATOM 809 C CA . VAL A 1 104 ? -0.508 5.531 5.627 1.00 95.56 104 VAL A CA 1
ATOM 810 C C . VAL A 1 104 ? -0.752 5.737 7.121 1.00 95.56 104 VAL A C 1
ATOM 812 O O . VAL A 1 104 ? -1.833 6.171 7.511 1.00 95.56 104 VAL A O 1
ATOM 815 N N . ASP A 1 105 ? 0.250 5.514 7.971 1.00 95.12 105 ASP A N 1
ATOM 816 C CA . ASP A 1 105 ? 0.117 5.780 9.407 1.00 95.12 105 ASP A CA 1
ATOM 817 C C . ASP A 1 105 ? -0.093 7.274 9.707 1.00 95.12 105 ASP A C 1
ATOM 819 O O . ASP A 1 105 ? -0.951 7.642 10.515 1.00 95.12 105 ASP A O 1
ATOM 823 N N . THR A 1 106 ? 0.612 8.148 8.979 1.00 95.75 106 THR A N 1
ATOM 824 C CA . THR A 1 106 ? 0.395 9.600 9.039 1.00 95.75 106 THR A CA 1
ATOM 825 C C . THR A 1 106 ? -1.031 9.942 8.620 1.00 95.75 106 THR A C 1
ATOM 827 O O . THR A 1 106 ? -1.720 10.678 9.324 1.00 95.75 106 THR A O 1
ATOM 830 N N . LEU A 1 107 ? -1.510 9.374 7.511 1.00 96.62 107 LEU A N 1
ATOM 831 C CA . LEU A 1 107 ? -2.878 9.566 7.044 1.00 96.62 107 LEU A CA 1
ATOM 832 C C . LEU A 1 107 ? -3.891 9.148 8.121 1.00 96.62 107 LEU A C 1
ATOM 834 O O . LEU A 1 107 ? -4.810 9.909 8.419 1.00 96.62 107 LEU A O 1
ATOM 838 N N . TYR A 1 108 ? -3.726 7.976 8.734 1.00 94.50 108 TYR A N 1
ATOM 839 C CA . TYR A 1 108 ? -4.644 7.480 9.764 1.00 94.50 108 TYR A CA 1
ATOM 840 C C . TYR A 1 108 ? -4.626 8.364 11.013 1.00 94.50 108 TYR A C 1
ATOM 842 O O . TYR A 1 108 ? -5.684 8.722 11.530 1.00 94.50 108 TYR A O 1
ATOM 850 N N . THR A 1 109 ? -3.440 8.789 11.449 1.00 93.94 109 THR A N 1
ATOM 851 C CA . THR A 1 109 ? -3.276 9.704 12.585 1.00 93.94 109 THR A CA 1
ATOM 852 C C . THR A 1 109 ? -3.948 11.052 12.321 1.00 93.94 109 THR A C 1
ATOM 854 O O . THR A 1 109 ? -4.647 11.585 13.185 1.00 93.94 109 THR A O 1
ATOM 857 N N . GLN A 1 110 ? -3.786 11.609 11.120 1.00 96.50 110 GLN A N 1
ATOM 858 C CA . GLN A 1 110 ? -4.411 12.880 10.754 1.00 96.50 110 GLN A CA 1
ATOM 859 C C . GLN A 1 110 ? -5.930 12.755 10.635 1.00 96.50 110 GLN A C 1
ATOM 861 O O . GLN A 1 110 ? -6.655 13.610 11.135 1.00 96.50 110 GLN A O 1
ATOM 866 N N . GLN A 1 111 ? -6.426 11.663 10.061 1.00 96.69 111 GLN A N 1
ATOM 867 C CA . GLN A 1 111 ? -7.861 11.411 9.981 1.00 96.69 111 GLN A CA 1
ATOM 868 C C . GLN A 1 111 ? -8.504 11.188 11.352 1.00 96.69 111 GLN A C 1
ATOM 870 O O . GLN A 1 111 ? -9.623 11.646 11.570 1.00 96.69 111 GLN A O 1
ATOM 875 N N . ALA A 1 112 ? -7.796 10.565 12.297 1.00 94.31 112 ALA A N 1
ATOM 876 C CA . ALA A 1 112 ? -8.255 10.472 13.681 1.00 94.31 112 ALA A CA 1
ATOM 877 C C . ALA A 1 112 ? -8.383 11.858 14.340 1.00 94.31 112 ALA A C 1
ATOM 879 O O . ALA A 1 112 ? -9.314 12.085 15.107 1.00 94.31 112 ALA A O 1
ATOM 880 N N . ARG A 1 113 ? -7.503 12.811 13.997 1.00 96.06 113 ARG A N 1
ATOM 881 C CA . ARG A 1 113 ? -7.590 14.208 14.463 1.00 96.06 113 ARG A CA 1
ATOM 882 C C . ARG A 1 113 ? -8.717 14.994 13.789 1.00 96.06 113 ARG A C 1
ATOM 884 O O . ARG A 1 113 ? -9.316 15.846 14.433 1.00 96.06 113 ARG A O 1
ATOM 891 N N . TRP A 1 114 ? -8.989 14.742 12.508 1.00 96.50 114 TRP A N 1
ATOM 892 C CA . TRP A 1 114 ? -10.017 15.466 11.747 1.00 96.50 114 TRP A CA 1
ATOM 893 C C . TRP A 1 114 ? -11.436 14.954 11.992 1.00 96.50 114 TRP A C 1
ATOM 895 O O . TRP A 1 114 ? -12.369 15.752 12.027 1.00 96.50 114 TRP A O 1
ATOM 905 N N . PHE A 1 115 ? -11.604 13.638 12.132 1.00 96.50 115 PHE A 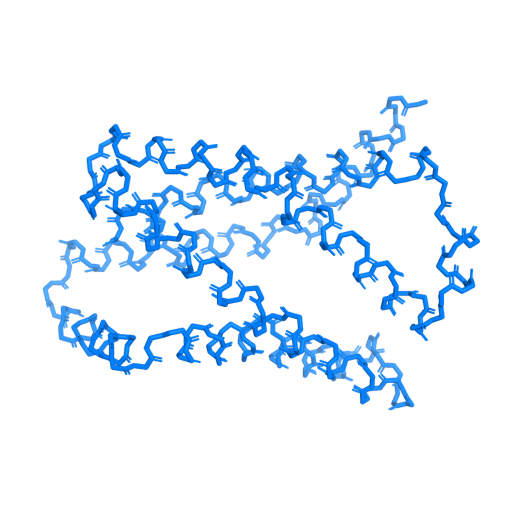N 1
ATOM 906 C CA . PHE A 1 115 ? -12.918 12.988 12.162 1.00 96.50 115 PHE A CA 1
ATOM 907 C C . PHE A 1 115 ? -13.190 12.202 13.447 1.00 96.50 115 PHE A C 1
ATOM 909 O O . PHE A 1 115 ? -14.324 11.790 13.657 1.00 96.50 115 PHE A O 1
ATOM 916 N N . GLY A 1 116 ? -12.184 12.007 14.303 1.00 93.75 116 GLY A N 1
ATOM 917 C CA . GLY A 1 116 ? -12.275 11.198 15.517 1.00 93.75 116 GLY A CA 1
ATOM 918 C C . GLY A 1 116 ? -11.695 9.791 15.351 1.00 93.75 116 GLY A C 1
ATOM 919 O O . GLY A 1 116 ? -11.503 9.281 14.243 1.00 93.75 116 GLY A O 1
ATOM 920 N N . SER A 1 117 ? -11.391 9.143 16.475 1.00 91.62 117 SER A N 1
ATOM 921 C CA . SER A 1 117 ? -10.891 7.761 16.526 1.00 91.62 117 SER A CA 1
ATOM 922 C C . SER A 1 117 ? -12.000 6.712 16.646 1.00 91.62 117 SER A C 1
ATOM 924 O O . SER A 1 117 ? -11.688 5.531 16.645 1.00 91.62 117 SER A O 1
ATOM 926 N N . GLY A 1 118 ? -13.265 7.126 16.752 1.00 90.00 118 GLY A N 1
ATOM 927 C CA . GLY A 1 118 ? -14.402 6.219 16.886 1.00 90.00 118 GLY A CA 1
ATOM 928 C C . GLY A 1 118 ? -14.729 5.442 15.606 1.00 90.00 118 GLY A C 1
ATOM 929 O O . GLY A 1 118 ? -14.277 5.781 14.504 1.00 90.00 118 GLY A O 1
ATOM 930 N N . ALA A 1 119 ? -15.530 4.391 15.792 1.00 92.56 119 ALA A N 1
ATOM 931 C CA . ALA A 1 119 ? -16.035 3.493 14.754 1.00 92.56 119 ALA A CA 1
ATOM 932 C C . ALA A 1 119 ? -17.491 3.820 14.359 1.00 92.56 119 ALA A C 1
ATOM 934 O O . ALA A 1 119 ? -18.234 2.956 13.890 1.00 92.56 119 ALA A O 1
ATOM 935 N N . GLU A 1 120 ? -17.942 5.061 14.569 1.00 95.25 120 GLU A N 1
ATOM 936 C CA . GLU A 1 120 ? -19.271 5.483 14.132 1.00 95.25 120 GLU A CA 1
ATOM 937 C C . GLU A 1 120 ? -19.350 5.479 12.602 1.00 95.25 120 GLU A C 1
ATOM 939 O O . GLU A 1 120 ? -18.394 5.834 11.908 1.00 95.25 120 GLU A O 1
ATOM 944 N N . PHE A 1 121 ? -20.522 5.136 12.062 1.00 94.62 121 PHE A N 1
ATOM 945 C CA . PHE A 1 121 ? -20.729 5.046 10.615 1.00 94.62 121 PHE A CA 1
ATOM 946 C C . PHE A 1 121 ? -20.307 6.327 9.876 1.00 94.62 121 PHE A C 1
ATOM 948 O O . PHE A 1 121 ? -19.620 6.257 8.859 1.00 94.62 121 PHE A O 1
ATOM 955 N N . GLU A 1 122 ? -20.658 7.502 10.407 1.00 96.06 122 GLU A N 1
ATOM 956 C CA . GLU A 1 122 ? -20.275 8.789 9.817 1.00 96.06 122 GLU A CA 1
ATOM 957 C C . GLU A 1 122 ? -18.751 8.997 9.811 1.00 96.06 122 GLU A C 1
ATOM 959 O O . GLU A 1 122 ? -18.190 9.438 8.803 1.00 96.06 122 GLU A O 1
ATOM 964 N N . THR A 1 123 ? -18.073 8.641 10.906 1.00 96.38 123 THR A N 1
ATOM 965 C CA . THR A 1 123 ? -16.612 8.708 11.035 1.00 96.38 123 THR A CA 1
ATOM 966 C C . THR A 1 123 ? -15.942 7.811 9.996 1.00 96.38 123 THR A C 1
ATOM 968 O O . THR A 1 123 ? -15.055 8.264 9.269 1.00 96.38 123 THR A O 1
ATOM 971 N N . ILE A 1 124 ? -16.402 6.564 9.865 1.00 97.38 124 ILE A N 1
ATOM 972 C CA . ILE A 1 124 ? -15.871 5.598 8.894 1.00 97.38 124 ILE A CA 1
ATOM 973 C C . ILE A 1 124 ? -16.076 6.104 7.465 1.00 97.38 124 ILE A C 1
ATOM 975 O O . ILE A 1 124 ? -15.125 6.116 6.686 1.00 97.38 124 ILE A O 1
ATOM 979 N N . VAL A 1 125 ? -17.276 6.577 7.113 1.00 97.62 125 VAL A N 1
ATOM 980 C CA . VAL A 1 125 ? -17.560 7.087 5.761 1.00 97.62 125 VAL A CA 1
ATOM 981 C C . VAL A 1 125 ? -16.638 8.254 5.409 1.00 97.62 125 VAL A C 1
ATOM 983 O O . VAL A 1 125 ? -16.037 8.245 4.334 1.00 97.62 125 VAL A O 1
ATOM 986 N N . LYS A 1 126 ? -16.461 9.229 6.311 1.00 97.62 126 LYS A N 1
ATOM 987 C CA . LYS A 1 126 ? -15.530 10.351 6.089 1.00 97.62 126 LYS A CA 1
ATOM 988 C C . LYS A 1 126 ? -14.102 9.858 5.871 1.00 97.62 126 LYS A C 1
ATOM 990 O O . LYS A 1 126 ? -13.442 10.318 4.937 1.00 97.62 126 LYS A O 1
ATOM 995 N N . LYS A 1 127 ? -13.652 8.895 6.684 1.00 98.00 127 LYS A N 1
ATOM 996 C CA . LYS A 1 127 ? -12.304 8.336 6.569 1.00 98.00 127 LYS A CA 1
ATOM 997 C C .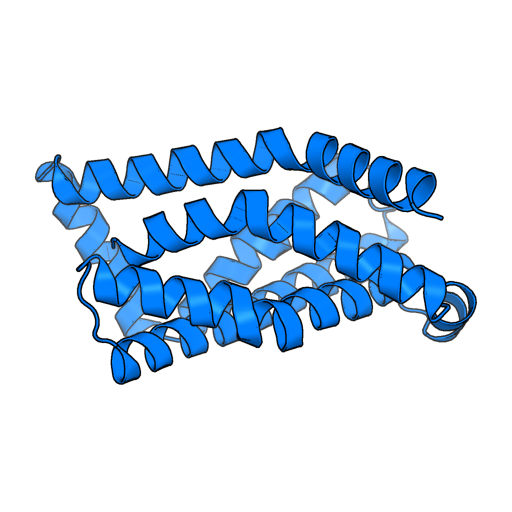 LYS A 1 127 ? -12.088 7.606 5.239 1.00 98.00 127 LYS A C 1
ATOM 999 O O . LYS A 1 127 ? -11.129 7.864 4.517 1.00 98.00 127 LYS A O 1
ATOM 1004 N N . VAL A 1 128 ? -13.035 6.752 4.853 1.00 97.94 128 VAL A N 1
ATOM 1005 C CA . VAL A 1 128 ? -13.000 6.031 3.571 1.00 97.94 128 VAL A CA 1
ATOM 1006 C C . VAL A 1 128 ? -12.999 7.001 2.388 1.00 97.94 128 VAL A C 1
ATOM 1008 O O . VAL A 1 128 ? -12.247 6.790 1.439 1.00 97.94 128 VAL A O 1
ATOM 1011 N N . LEU A 1 129 ? -13.797 8.073 2.432 1.00 97.81 129 LEU A N 1
ATOM 1012 C CA . LEU A 1 129 ? -13.847 9.068 1.355 1.00 97.81 129 LEU A CA 1
ATOM 1013 C C . LEU A 1 129 ? -12.523 9.820 1.189 1.00 97.81 129 LEU A C 1
ATOM 1015 O O . LEU A 1 129 ? -12.099 10.042 0.056 1.00 97.81 129 LEU A O 1
ATOM 1019 N N . VAL A 1 130 ? -11.858 10.199 2.285 1.00 97.94 130 VAL A N 1
ATOM 1020 C CA . VAL A 1 130 ? -10.549 10.871 2.224 1.00 97.94 130 VAL A CA 1
ATOM 1021 C C . VAL A 1 130 ? -9.450 9.911 1.769 1.00 97.94 130 VAL A C 1
ATOM 1023 O O . VAL A 1 130 ? -8.628 10.281 0.928 1.00 97.94 130 VAL A O 1
ATOM 1026 N N . ASP A 1 131 ? -9.458 8.679 2.274 1.00 97.94 131 ASP A N 1
ATOM 1027 C CA . ASP A 1 131 ? -8.482 7.656 1.903 1.00 97.94 131 ASP A CA 1
ATOM 1028 C C . ASP A 1 131 ? -8.613 7.274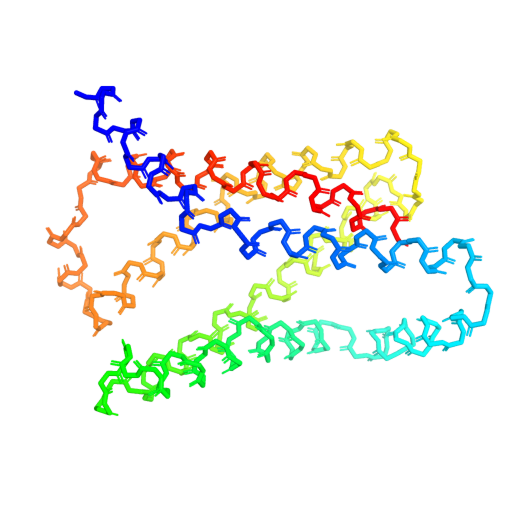 0.421 1.00 97.94 131 ASP A C 1
ATOM 1030 O O . ASP A 1 131 ? -7.670 7.414 -0.354 1.00 97.94 131 ASP A O 1
ATOM 1034 N N . GLN A 1 132 ? -9.805 6.872 -0.016 1.00 97.50 132 GLN A N 1
ATOM 1035 C CA . GLN A 1 132 ? -10.028 6.332 -1.360 1.00 97.50 132 GLN A CA 1
ATOM 1036 C C . GLN A 1 132 ? -10.250 7.417 -2.421 1.00 97.50 132 GLN A C 1
ATOM 1038 O O . GLN A 1 132 ? -10.121 7.139 -3.615 1.00 97.50 132 GLN A O 1
ATOM 1043 N N . GLY A 1 133 ? -10.573 8.640 -1.998 1.00 96.88 133 GLY A N 1
ATOM 1044 C CA . GLY A 1 133 ? -10.655 9.821 -2.847 1.00 96.88 133 GLY A CA 1
ATOM 1045 C C . GLY A 1 133 ? -9.288 10.495 -2.990 1.00 96.88 133 GLY A C 1
ATOM 1046 O O . GLY A 1 133 ? -8.439 9.984 -3.719 1.00 96.88 133 GLY A O 1
ATOM 1047 N N . PRO A 1 134 ? -9.047 11.650 -2.345 1.00 96.81 134 PRO A N 1
ATOM 1048 C CA . PRO A 1 134 ? -7.856 12.457 -2.585 1.00 96.81 134 PRO A CA 1
ATOM 1049 C C . PRO A 1 134 ? -6.550 11.711 -2.302 1.00 96.81 134 PRO A C 1
ATOM 1051 O O . PRO A 1 134 ? -5.624 11.819 -3.104 1.00 96.81 134 PRO A O 1
ATOM 1054 N N . PHE A 1 135 ? -6.454 10.936 -1.219 1.00 97.31 135 PHE A N 1
ATOM 1055 C CA . PHE A 1 135 ? -5.207 10.237 -0.913 1.00 97.31 135 PHE A CA 1
ATOM 1056 C C . PHE A 1 135 ? -4.875 9.177 -1.972 1.00 97.31 135 PHE A C 1
ATOM 1058 O O . PHE A 1 135 ? -3.780 9.182 -2.541 1.00 97.31 135 PHE A O 1
ATOM 1065 N N . ASN A 1 136 ? -5.822 8.303 -2.304 1.00 96.06 136 ASN A N 1
ATOM 1066 C CA . ASN A 1 136 ? -5.583 7.251 -3.284 1.00 96.06 136 ASN A CA 1
ATOM 1067 C C . ASN A 1 136 ? -5.370 7.815 -4.699 1.00 96.06 136 ASN A C 1
ATOM 1069 O O . ASN A 1 136 ? -4.401 7.446 -5.368 1.00 96.06 136 ASN A O 1
ATOM 1073 N N . LEU A 1 137 ? -6.213 8.766 -5.119 1.00 96.25 137 LEU A N 1
ATOM 1074 C CA . LEU A 1 137 ? -6.174 9.350 -6.461 1.00 96.25 137 LEU A CA 1
ATOM 1075 C C . LEU A 1 137 ? -4.919 10.190 -6.716 1.00 96.25 137 LEU A C 1
ATOM 1077 O O . LEU A 1 137 ? -4.391 10.153 -7.831 1.00 96.25 137 LEU A O 1
ATOM 1081 N N . LEU A 1 138 ? -4.456 10.957 -5.723 1.00 96.12 138 LEU A N 1
ATOM 1082 C CA . LEU A 1 138 ? -3.355 11.913 -5.895 1.00 96.12 138 LEU A CA 1
ATOM 1083 C C . LEU A 1 138 ? -2.003 11.357 -5.452 1.00 96.12 138 LEU A C 1
ATOM 1085 O O . LEU A 1 138 ? -0.975 11.777 -5.981 1.00 96.12 138 LEU A O 1
ATOM 1089 N N . TRP A 1 139 ? -1.988 10.420 -4.502 1.00 95.44 139 TRP A N 1
ATOM 1090 C CA . TRP A 1 139 ? -0.753 9.877 -3.948 1.00 95.44 139 TRP A CA 1
ATOM 1091 C C . TRP A 1 139 ? -0.587 8.388 -4.235 1.00 95.44 139 TRP A C 1
ATOM 1093 O O . TRP A 1 139 ? 0.342 8.012 -4.954 1.00 95.44 139 TRP A O 1
ATOM 1103 N N . ALA A 1 140 ? -1.464 7.529 -3.708 1.00 95.62 140 ALA A N 1
ATOM 1104 C CA . ALA A 1 140 ? -1.211 6.085 -3.695 1.00 95.62 140 ALA A CA 1
ATOM 1105 C C . ALA A 1 140 ? -1.116 5.493 -5.113 1.00 95.62 140 ALA A C 1
ATOM 1107 O O . ALA A 1 140 ? -0.129 4.831 -5.448 1.00 95.62 140 ALA A O 1
ATOM 1108 N N . THR A 1 141 ? -2.095 5.778 -5.974 1.00 95.38 141 THR A N 1
ATOM 1109 C CA . THR A 1 141 ? -2.127 5.253 -7.345 1.00 95.38 141 THR A CA 1
ATOM 1110 C C . THR A 1 141 ? -1.018 5.849 -8.222 1.00 95.38 141 THR A C 1
ATOM 1112 O O . THR A 1 141 ? -0.270 5.067 -8.820 1.00 95.38 141 THR A O 1
ATOM 1115 N N . PRO A 1 142 ? -0.816 7.185 -8.289 1.00 94.88 142 PRO A N 1
ATOM 1116 C CA . PRO A 1 142 ? 0.275 7.769 -9.072 1.00 94.88 142 PRO A CA 1
ATOM 1117 C C . PRO A 1 142 ? 1.660 7.278 -8.651 1.00 94.88 142 PRO A C 1
ATOM 1119 O O . PRO A 1 142 ? 2.446 6.865 -9.505 1.00 94.88 142 PRO A O 1
ATOM 1122 N N . THR A 1 143 ? 1.960 7.280 -7.348 1.00 95.62 143 THR A N 1
ATOM 1123 C CA . THR A 1 143 ? 3.280 6.851 -6.857 1.00 95.62 143 THR A CA 1
ATOM 1124 C C . THR A 1 143 ? 3.524 5.376 -7.144 1.00 95.62 143 THR A C 1
ATOM 1126 O O . THR A 1 143 ? 4.614 5.022 -7.592 1.00 95.62 143 THR A O 1
ATOM 1129 N N . THR A 1 144 ? 2.505 4.526 -6.988 1.00 94.94 144 THR A N 1
ATOM 1130 C CA . THR A 1 144 ? 2.596 3.103 -7.334 1.00 94.94 144 THR A CA 1
ATOM 1131 C C . THR A 1 144 ? 2.894 2.921 -8.818 1.00 94.94 144 THR A C 1
ATOM 1133 O O . THR A 1 144 ? 3.857 2.241 -9.155 1.00 94.94 144 THR A O 1
ATOM 1136 N N . ILE A 1 145 ? 2.133 3.558 -9.714 1.00 94.38 145 ILE A N 1
ATOM 1137 C CA . ILE A 1 145 ? 2.320 3.408 -11.167 1.00 94.38 145 ILE A CA 1
ATOM 1138 C C . ILE A 1 145 ? 3.706 3.877 -11.606 1.00 94.38 145 ILE A C 1
ATOM 1140 O O . ILE A 1 145 ? 4.371 3.184 -12.377 1.00 94.38 145 ILE A O 1
ATOM 1144 N N . LEU A 1 146 ? 4.153 5.036 -11.121 1.00 94.81 146 LEU A N 1
ATOM 1145 C CA . LEU A 1 146 ? 5.438 5.605 -11.521 1.00 94.81 146 LEU A CA 1
ATOM 1146 C C . LEU A 1 146 ? 6.613 4.784 -10.978 1.00 94.81 146 LEU A C 1
ATOM 1148 O O . LEU A 1 146 ? 7.521 4.436 -11.732 1.00 94.81 146 LEU A O 1
ATOM 1152 N N . LEU A 1 147 ? 6.590 4.437 -9.689 1.00 96.25 147 LEU A N 1
ATOM 1153 C CA . LEU A 1 147 ? 7.712 3.755 -9.044 1.00 96.25 147 LEU A CA 1
ATOM 1154 C C . LEU A 1 147 ? 7.781 2.274 -9.426 1.00 96.25 147 LEU A C 1
ATOM 1156 O O . LEU A 1 147 ? 8.873 1.782 -9.715 1.00 96.25 147 LEU A O 1
ATOM 1160 N N . TYR A 1 148 ? 6.645 1.570 -9.513 1.00 94.69 148 TYR A N 1
ATOM 1161 C CA . TYR A 1 148 ? 6.647 0.205 -10.049 1.00 94.69 148 TYR A CA 1
ATOM 1162 C C . TYR A 1 148 ? 6.954 0.188 -11.542 1.00 94.69 148 TYR A C 1
ATOM 1164 O O . TYR A 1 148 ? 7.681 -0.696 -11.972 1.00 94.69 148 TYR A O 1
ATOM 1172 N N . GLY A 1 149 ? 6.496 1.172 -12.320 1.00 94.50 149 GLY A N 1
ATOM 1173 C CA . GLY A 1 149 ? 6.852 1.280 -13.736 1.00 94.50 149 GLY A CA 1
ATOM 1174 C C . GLY A 1 149 ? 8.357 1.474 -13.961 1.00 94.50 149 GLY A C 1
ATOM 1175 O O . GLY A 1 149 ? 8.933 0.865 -14.867 1.00 94.50 149 GLY A O 1
ATOM 1176 N N . TRP A 1 150 ? 9.013 2.263 -13.104 1.00 95.31 150 TRP A N 1
ATOM 1177 C CA . TRP A 1 150 ? 10.471 2.405 -13.091 1.00 95.31 150 TRP A CA 1
ATOM 1178 C C . TRP A 1 150 ? 11.175 1.103 -12.677 1.00 95.31 150 TRP A C 1
ATOM 1180 O O . TRP A 1 150 ? 12.099 0.665 -13.365 1.00 95.31 150 TRP A O 1
ATOM 1190 N N . LYS A 1 151 ? 10.693 0.427 -11.624 1.00 95.31 151 LYS A N 1
ATOM 1191 C CA . LYS A 1 151 ? 11.185 -0.898 -11.201 1.00 95.31 151 LYS A CA 1
ATOM 1192 C C . LYS A 1 151 ? 11.027 -1.953 -12.306 1.00 95.31 151 LYS A C 1
ATOM 1194 O O . LYS A 1 151 ? 11.943 -2.723 -12.552 1.00 95.31 151 LYS A O 1
ATOM 1199 N N . ASP A 1 152 ? 9.887 -1.985 -12.994 1.00 92.81 152 ASP A N 1
ATOM 1200 C CA . ASP A 1 152 ? 9.584 -2.890 -14.120 1.00 92.81 152 ASP A CA 1
ATOM 1201 C C . ASP A 1 152 ? 10.336 -2.513 -15.413 1.00 92.81 152 ASP A C 1
ATOM 1203 O O . ASP A 1 152 ? 10.222 -3.175 -16.450 1.00 92.81 152 ASP A O 1
ATOM 1207 N N . SER A 1 153 ? 11.101 -1.424 -15.368 1.00 93.62 153 SER A N 1
ATOM 1208 C CA . SER A 1 153 ? 12.030 -0.998 -16.413 1.00 93.62 153 SER A CA 1
ATOM 1209 C C . SER A 1 153 ? 13.484 -1.179 -15.977 1.00 93.62 153 SER A C 1
ATOM 1211 O O . SER A 1 153 ? 14.358 -0.459 -16.457 1.00 93.62 153 SER A O 1
ATOM 1213 N N . ASP A 1 154 ? 13.731 -2.125 -15.064 1.00 92.69 154 ASP A N 1
ATOM 1214 C CA . ASP A 1 154 ? 15.049 -2.472 -14.519 1.00 92.69 154 ASP A CA 1
ATOM 1215 C C . ASP A 1 154 ? 15.787 -1.250 -13.957 1.00 92.69 154 ASP A C 1
ATOM 1217 O O . ASP A 1 154 ? 16.995 -1.087 -14.126 1.00 92.69 154 ASP A O 1
ATOM 1221 N N . PHE A 1 155 ? 15.034 -0.338 -13.335 1.00 94.81 155 PHE A N 1
ATOM 1222 C CA . PHE A 1 155 ? 15.533 0.926 -12.791 1.00 94.81 155 PHE A CA 1
ATOM 1223 C C . PHE A 1 155 ? 16.137 1.887 -13.836 1.00 94.81 155 PHE A C 1
ATOM 1225 O O . PHE A 1 155 ? 16.785 2.874 -13.481 1.00 94.81 155 PHE A O 1
ATOM 1232 N N . SER A 1 156 ? 15.868 1.679 -15.129 1.00 95.31 156 SER A N 1
ATOM 1233 C CA . SER A 1 156 ? 16.257 2.600 -16.200 1.00 95.31 156 SER A CA 1
ATOM 1234 C C . SER A 1 156 ? 15.162 3.634 -16.470 1.00 95.31 156 SER A C 1
ATOM 1236 O O . SER A 1 156 ? 14.053 3.304 -16.897 1.00 95.31 156 SER A O 1
ATOM 1238 N N . LEU A 1 157 ? 15.486 4.915 -16.259 1.00 93.31 157 LEU A N 1
ATOM 1239 C CA . LEU A 1 157 ? 14.589 6.030 -16.587 1.00 93.31 157 LEU A CA 1
ATOM 1240 C C . LEU A 1 157 ? 14.362 6.177 -18.094 1.00 93.31 157 LEU A C 1
ATOM 1242 O O . LEU A 1 157 ? 13.285 6.599 -18.500 1.00 93.31 157 LEU A O 1
ATOM 1246 N N . GLU A 1 158 ? 15.353 5.831 -18.911 1.00 95.25 158 GLU A N 1
ATOM 1247 C CA . GLU A 1 158 ? 15.248 5.840 -20.371 1.00 95.25 158 GLU A CA 1
ATOM 1248 C C . GLU A 1 158 ? 14.230 4.797 -20.842 1.00 95.25 158 GLU A C 1
ATOM 1250 O O . GLU A 1 158 ? 13.208 5.164 -21.419 1.00 95.25 158 GLU A O 1
ATOM 1255 N N . ARG A 1 159 ? 14.413 3.526 -20.450 1.00 92.94 159 ARG A N 1
ATOM 1256 C CA . ARG A 1 159 ? 13.461 2.446 -20.775 1.00 92.94 159 ARG A CA 1
ATOM 1257 C C . ARG A 1 159 ? 12.069 2.716 -20.223 1.00 92.94 159 ARG A C 1
ATOM 1259 O O . ARG A 1 159 ? 11.077 2.346 -20.845 1.00 92.94 159 ARG A O 1
ATOM 1266 N N . PHE A 1 160 ? 11.982 3.331 -19.043 1.00 93.75 160 PHE A N 1
ATOM 1267 C CA . PHE A 1 160 ? 10.699 3.747 -18.497 1.00 93.75 160 PHE A CA 1
ATOM 1268 C C . PHE A 1 160 ? 10.046 4.774 -19.425 1.00 93.75 160 PHE A C 1
ATOM 1270 O O . PHE A 1 160 ? 8.956 4.509 -19.920 1.00 93.75 160 PHE A O 1
ATOM 1277 N N . ARG A 1 161 ? 10.733 5.882 -19.741 1.00 91.69 161 ARG A N 1
ATOM 1278 C CA . ARG A 1 161 ? 10.239 6.954 -20.627 1.00 91.69 161 ARG A CA 1
ATOM 1279 C C . ARG A 1 161 ? 9.794 6.452 -22.000 1.00 91.69 161 ARG A C 1
ATOM 1281 O O . ARG A 1 161 ? 8.778 6.921 -22.496 1.00 91.69 161 ARG A O 1
ATOM 1288 N N . GLU A 1 162 ? 10.496 5.483 -22.575 1.00 91.56 162 GLU A N 1
ATOM 1289 C CA . GLU A 1 162 ? 10.117 4.859 -23.851 1.00 91.56 162 GLU A CA 1
ATOM 1290 C C . GLU A 1 162 ? 8.801 4.066 -23.770 1.00 91.56 162 GLU A C 1
ATOM 1292 O O . GLU A 1 162 ? 8.050 3.998 -24.743 1.00 91.56 162 GLU A O 1
ATOM 1297 N N . LYS A 1 163 ? 8.493 3.474 -22.609 1.00 85.94 163 LYS A N 1
ATOM 1298 C CA . LYS A 1 163 ? 7.272 2.680 -22.383 1.00 85.94 163 LYS A CA 1
ATOM 1299 C C . LYS A 1 163 ? 6.054 3.526 -22.005 1.00 85.94 163 LYS A C 1
ATOM 1301 O O . LYS A 1 163 ? 4.917 3.100 -22.234 1.00 85.94 163 LYS A O 1
ATOM 1306 N N . ILE A 1 164 ? 6.256 4.687 -21.380 1.00 89.31 164 ILE A N 1
ATOM 1307 C CA . ILE A 1 164 ? 5.161 5.549 -20.913 1.00 89.31 164 ILE A CA 1
ATOM 1308 C C . ILE A 1 164 ? 4.748 6.572 -21.971 1.00 89.31 164 ILE A C 1
ATOM 1310 O O . ILE A 1 164 ? 5.501 7.449 -22.369 1.00 89.31 164 ILE A O 1
ATOM 1314 N N . SER A 1 165 ? 3.472 6.509 -22.347 1.00 89.94 165 SER A N 1
ATOM 1315 C CA . SER A 1 165 ? 2.768 7.575 -23.059 1.00 89.94 165 SER A CA 1
ATOM 1316 C C . SER A 1 165 ? 1.629 8.104 -22.187 1.00 89.94 165 SER A C 1
ATOM 1318 O O . SER A 1 165 ? 1.147 7.387 -21.306 1.00 89.94 165 SER A O 1
ATOM 1320 N N . ALA A 1 166 ? 1.137 9.320 -22.452 1.00 87.25 166 ALA A N 1
ATOM 1321 C CA . ALA A 1 166 ? -0.029 9.869 -21.747 1.00 87.25 166 ALA A CA 1
ATOM 1322 C C . ALA A 1 166 ? -1.241 8.919 -21.807 1.00 87.25 166 ALA A C 1
ATOM 1324 O O . ALA A 1 166 ? -1.957 8.736 -20.824 1.00 87.25 166 ALA A O 1
ATOM 1325 N N . ARG A 1 167 ? -1.421 8.242 -22.948 1.00 88.25 167 ARG A N 1
ATOM 1326 C CA . ARG A 1 167 ? -2.479 7.251 -23.155 1.00 88.25 167 ARG A CA 1
ATOM 1327 C C . ARG A 1 167 ? -2.273 6.003 -22.292 1.00 88.25 167 ARG A C 1
ATOM 1329 O O . ARG A 1 167 ? -3.208 5.571 -21.622 1.00 88.25 167 ARG A O 1
ATOM 1336 N N . THR A 1 168 ? -1.063 5.444 -22.281 1.00 86.38 168 THR A N 1
ATOM 1337 C CA . THR A 1 168 ? -0.730 4.264 -21.465 1.00 86.38 168 THR A CA 1
ATOM 1338 C C . THR A 1 168 ? -0.862 4.573 -19.975 1.00 86.38 168 THR A C 1
ATOM 1340 O O . THR A 1 168 ? -1.438 3.779 -19.237 1.00 86.38 168 THR A O 1
ATOM 1343 N N . LEU A 1 169 ? -0.390 5.745 -19.539 1.00 89.00 169 LEU A N 1
ATOM 1344 C CA . LEU A 1 169 ? -0.509 6.198 -18.155 1.00 89.00 169 LEU A CA 1
ATOM 1345 C C . LEU A 1 169 ? -1.967 6.344 -17.733 1.00 89.00 169 LEU A C 1
ATOM 1347 O O . LEU A 1 169 ? -2.334 5.831 -16.682 1.00 89.00 169 LEU A O 1
ATOM 1351 N N . LEU A 1 170 ? -2.808 6.969 -18.561 1.00 90.44 170 LEU A N 1
ATOM 1352 C CA . LEU A 1 170 ? -4.230 7.120 -18.261 1.00 90.44 170 LEU A CA 1
ATOM 1353 C C . LEU A 1 170 ? -4.937 5.762 -18.137 1.00 90.44 170 LEU A C 1
ATOM 1355 O O . LEU A 1 170 ? -5.721 5.566 -17.212 1.00 90.44 170 LEU A O 1
ATOM 1359 N N . TYR A 1 171 ? -4.655 4.802 -19.024 1.00 89.12 171 TYR A N 1
ATOM 1360 C CA . TYR A 1 171 ? -5.267 3.472 -18.922 1.00 89.12 171 TYR A CA 1
ATOM 1361 C C . TYR A 1 171 ? -4.780 2.685 -17.716 1.00 89.12 171 TYR A C 1
ATOM 1363 O O . TYR A 1 171 ? -5.603 2.082 -17.026 1.00 89.12 171 TYR A O 1
ATOM 1371 N N . SER A 1 172 ? -3.475 2.704 -17.441 1.00 89.31 172 SER A N 1
ATOM 1372 C CA . SER A 1 172 ? -2.921 2.091 -16.236 1.00 89.31 172 SER A CA 1
ATOM 1373 C C . SER A 1 172 ? -3.531 2.720 -14.990 1.00 89.31 172 SER A C 1
ATOM 1375 O O . SER A 1 172 ? -3.962 1.992 -14.105 1.00 89.31 172 SER A O 1
ATOM 1377 N N . TYR A 1 173 ? -3.656 4.048 -14.960 1.00 93.44 173 TYR A N 1
ATOM 1378 C CA . TYR A 1 173 ? -4.274 4.782 -13.863 1.00 93.44 173 TYR A CA 1
ATOM 1379 C C . TYR A 1 173 ? -5.714 4.345 -13.627 1.00 93.44 173 TYR A C 1
ATOM 1381 O O . TYR A 1 173 ? -6.031 3.869 -12.542 1.00 93.44 173 TYR A O 1
ATOM 1389 N N . VAL A 1 174 ? -6.572 4.416 -14.647 1.00 93.00 174 VAL A N 1
ATOM 1390 C CA . VAL A 1 174 ? -7.986 4.043 -14.500 1.00 93.00 174 VAL A CA 1
ATOM 1391 C C . VAL A 1 174 ? -8.132 2.562 -14.138 1.00 93.00 174 VAL A C 1
ATOM 1393 O O . VAL A 1 174 ? -8.916 2.221 -13.256 1.00 93.00 174 VAL A O 1
ATOM 1396 N N . SER A 1 175 ? -7.359 1.675 -14.767 1.00 91.38 175 SER A N 1
ATOM 1397 C CA . SER A 1 175 ? -7.399 0.239 -14.472 1.00 91.38 175 SER A CA 1
ATOM 1398 C C . SER A 1 175 ? -6.950 -0.071 -13.041 1.00 91.38 175 SER A C 1
ATOM 1400 O O . SER A 1 175 ? -7.607 -0.850 -12.348 1.00 91.38 175 SER A O 1
ATOM 1402 N N . VAL A 1 176 ? -5.842 0.518 -12.583 1.00 91.88 176 VAL A N 1
ATOM 1403 C CA . VAL A 1 176 ? -5.347 0.341 -11.209 1.00 91.88 176 VAL A CA 1
ATOM 1404 C C . VAL A 1 176 ? -6.340 0.931 -10.215 1.00 91.88 176 VAL A C 1
ATOM 1406 O O . VAL A 1 176 ? -6.684 0.246 -9.260 1.00 91.88 176 VAL A O 1
ATOM 1409 N N . GLN A 1 177 ? -6.867 2.129 -10.472 1.00 94.69 177 GLN A N 1
ATOM 1410 C CA . GLN A 1 177 ? -7.788 2.817 -9.569 1.00 94.69 177 GLN A CA 1
ATOM 1411 C C . GLN A 1 177 ? -9.108 2.065 -9.388 1.00 94.69 177 GLN A C 1
ATOM 1413 O O . GLN A 1 177 ? -9.566 1.881 -8.263 1.00 94.69 177 GLN A O 1
ATOM 1418 N N . VAL A 1 178 ? -9.709 1.586 -10.481 1.00 92.88 178 VAL A N 1
ATOM 1419 C CA . VAL A 1 178 ? -10.955 0.809 -10.410 1.00 92.88 178 VAL A CA 1
ATOM 1420 C C . VAL A 1 178 ? -10.730 -0.481 -9.623 1.00 92.88 178 VAL A C 1
ATOM 1422 O O . VAL A 1 178 ? -11.503 -0.792 -8.720 1.00 92.88 178 VAL A O 1
ATOM 1425 N N . ASN A 1 179 ? -9.646 -1.209 -9.911 1.00 91.50 179 ASN A N 1
ATOM 1426 C CA . ASN A 1 179 ? -9.301 -2.420 -9.164 1.00 91.50 179 ASN A CA 1
ATOM 1427 C C . ASN A 1 179 ? -9.009 -2.131 -7.689 1.00 91.50 179 ASN A C 1
ATOM 1429 O O . ASN A 1 179 ? -9.420 -2.904 -6.823 1.00 91.50 179 ASN A O 1
ATOM 1433 N N . ALA A 1 180 ? -8.329 -1.019 -7.406 1.00 92.00 180 ALA A N 1
ATOM 1434 C CA . ALA A 1 180 ? -8.041 -0.586 -6.053 1.00 92.00 180 ALA A CA 1
ATOM 1435 C C . ALA A 1 180 ? -9.338 -0.330 -5.288 1.00 92.00 180 ALA A C 1
ATOM 1437 O O . ALA A 1 180 ? -9.508 -0.911 -4.228 1.00 92.00 180 ALA A O 1
ATOM 1438 N N . TRP A 1 181 ? -10.290 0.424 -5.838 1.00 95.00 181 TRP A N 1
ATOM 1439 C CA . TRP A 1 181 ? -11.559 0.704 -5.162 1.00 95.00 181 TRP A CA 1
ATOM 1440 C C . TRP A 1 181 ? -12.363 -0.550 -4.819 1.00 95.00 181 TRP A C 1
ATOM 1442 O O . TRP A 1 181 ? -12.847 -0.662 -3.695 1.00 95.00 181 TRP A O 1
ATOM 1452 N N . PHE A 1 182 ? -12.458 -1.523 -5.731 1.00 93.00 182 PHE A N 1
ATOM 1453 C CA . PHE A 1 182 ? -13.172 -2.776 -5.448 1.00 93.00 182 PHE A CA 1
ATOM 1454 C C . PHE A 1 182 ? -12.579 -3.554 -4.269 1.00 93.00 182 PHE A C 1
ATOM 1456 O O . PHE A 1 182 ? -13.315 -4.196 -3.519 1.00 93.00 182 PHE A O 1
ATOM 1463 N N . LEU A 1 183 ? -11.256 -3.524 -4.115 1.00 91.50 183 LEU A N 1
ATOM 1464 C CA . LEU A 1 183 ? -10.568 -4.292 -3.081 1.00 91.50 183 LEU A CA 1
ATOM 1465 C C . LEU A 1 183 ? -10.390 -3.497 -1.786 1.00 91.50 183 LEU A C 1
ATOM 1467 O O . LEU A 1 183 ? -10.554 -4.050 -0.699 1.00 91.50 183 LEU A O 1
ATOM 1471 N N . TRP A 1 184 ? -10.076 -2.211 -1.899 1.00 94.88 184 TRP A N 1
ATOM 1472 C CA . TRP A 1 184 ? -9.670 -1.373 -0.784 1.00 94.88 184 TRP A CA 1
ATOM 1473 C C . TRP A 1 184 ? -10.819 -0.632 -0.129 1.00 94.88 184 TRP A C 1
ATOM 1475 O O . TRP A 1 184 ? -10.764 -0.532 1.085 1.00 94.88 184 TRP A O 1
ATOM 1485 N N . ILE A 1 185 ? -11.878 -0.202 -0.833 1.00 96.31 185 ILE A N 1
ATOM 1486 C CA . ILE A 1 185 ? -13.023 0.451 -0.163 1.00 96.31 185 ILE A CA 1
ATOM 1487 C C . ILE A 1 185 ? -13.594 -0.444 0.953 1.00 96.31 185 ILE A C 1
ATOM 1489 O O . ILE A 1 185 ? -13.696 0.035 2.084 1.00 96.31 185 ILE A O 1
ATOM 1493 N N . PRO A 1 186 ? -13.899 -1.741 0.716 1.00 95.69 186 PRO A N 1
ATOM 1494 C CA . PRO A 1 186 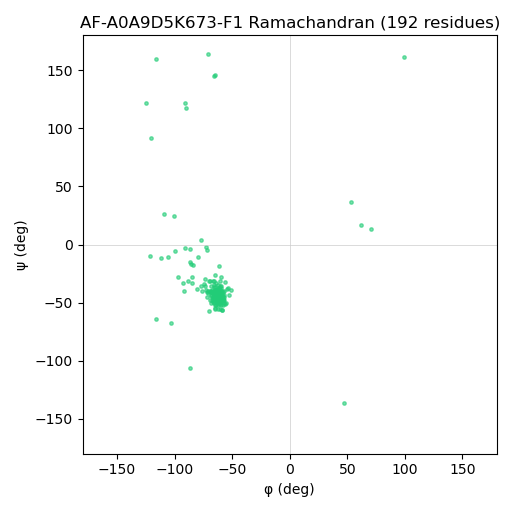? -14.371 -2.614 1.790 1.00 95.69 186 PRO A CA 1
ATOM 1495 C C . PRO A 1 186 ? -13.295 -2.850 2.855 1.00 95.69 186 PRO A C 1
ATOM 1497 O O . PRO A 1 186 ? -13.588 -2.830 4.045 1.00 95.69 186 PRO A O 1
ATOM 1500 N N . CYS A 1 187 ? -12.041 -3.042 2.436 1.00 95.00 187 CYS A N 1
ATOM 1501 C CA . CYS A 1 187 ? -10.929 -3.320 3.343 1.00 95.00 187 CYS A CA 1
ATOM 1502 C C . CYS A 1 187 ? -10.673 -2.156 4.313 1.00 95.00 187 CYS A C 1
ATOM 1504 O O . CYS A 1 187 ? -10.609 -2.370 5.520 1.00 95.00 187 CYS A O 1
ATOM 1506 N N . VAL A 1 188 ? -10.585 -0.917 3.816 1.00 95.75 188 VAL A N 1
ATOM 1507 C CA . VAL A 1 188 ? -10.349 0.257 4.666 1.00 95.75 188 VAL A CA 1
ATOM 1508 C C . VAL A 1 188 ? -11.555 0.580 5.540 1.00 95.75 188 VAL A C 1
ATOM 1510 O O . VAL A 1 188 ? -11.364 1.003 6.671 1.00 95.75 188 VAL A O 1
ATOM 1513 N N . ALA A 1 189 ? -12.785 0.311 5.087 1.00 96.62 189 ALA A N 1
ATOM 1514 C CA . ALA A 1 189 ? -13.970 0.449 5.935 1.00 96.62 189 ALA A CA 1
ATOM 1515 C C . ALA A 1 189 ? -13.909 -0.495 7.149 1.00 96.62 189 ALA A C 1
ATOM 1517 O O . ALA A 1 189 ? -14.187 -0.079 8.274 1.00 96.62 189 ALA A O 1
ATOM 1518 N N . ILE A 1 190 ? -13.479 -1.744 6.931 1.00 95.12 190 ILE A N 1
ATOM 1519 C CA . ILE A 1 190 ? -13.252 -2.729 7.997 1.00 95.12 190 ILE A CA 1
ATOM 1520 C C . ILE A 1 190 ? -12.123 -2.259 8.924 1.00 95.12 190 ILE A C 1
ATOM 1522 O O . ILE A 1 190 ? -12.296 -2.265 10.138 1.00 95.12 190 ILE A O 1
ATOM 1526 N N . ILE A 1 191 ? -10.994 -1.800 8.374 1.00 93.62 191 ILE A N 1
ATOM 1527 C CA . ILE A 1 191 ? -9.855 -1.312 9.171 1.00 93.62 191 ILE A CA 1
ATOM 1528 C C . ILE A 1 191 ? -10.246 -0.102 10.026 1.00 93.62 191 ILE A C 1
ATOM 1530 O O . ILE A 1 191 ? -9.868 -0.050 11.187 1.00 93.62 191 ILE A O 1
ATOM 1534 N N . TYR A 1 192 ? -11.019 0.848 9.495 1.00 95.38 192 TYR A N 1
ATOM 1535 C CA . TYR A 1 192 ? -11.488 2.014 10.254 1.00 95.38 192 TYR A CA 1
ATOM 1536 C C . TYR A 1 192 ? -12.556 1.698 11.303 1.00 95.38 192 TYR A C 1
ATOM 1538 O O . TYR A 1 192 ? -12.953 2.600 12.038 1.00 95.38 192 TYR A O 1
ATOM 1546 N N . SER A 1 193 ? -13.022 0.450 11.361 1.00 92.75 193 SER A N 1
ATOM 1547 C CA . SER A 1 193 ? -13.908 -0.033 12.420 1.00 92.75 193 SER A CA 1
ATOM 1548 C C . SER A 1 193 ? -13.139 -0.543 13.652 1.00 92.75 193 SER A C 1
ATOM 1550 O O . SER A 1 193 ? -13.786 -0.941 14.619 1.00 92.75 193 SER A O 1
ATOM 1552 N N . LEU A 1 194 ? -11.797 -0.567 13.610 1.00 87.25 194 LEU A N 1
ATOM 1553 C CA . LEU A 1 194 ? -10.883 -0.865 14.725 1.00 87.25 194 LEU A CA 1
ATOM 1554 C C . LEU A 1 194 ? -10.293 0.427 15.295 1.00 87.25 194 LEU A C 1
ATOM 1556 O O . LEU A 1 194 ? -10.118 0.475 16.529 1.00 87.25 194 LEU A O 1
#

Solvent-accessible surface area (backbone atoms only — not comparable to full-atom values): 10100 Å² total; per-residue (Å²): 112,70,67,58,47,54,48,53,28,51,55,52,36,64,73,42,44,63,65,36,52,51,51,38,52,53,50,46,49,53,50,49,39,70,77,73,32,76,88,47,46,68,59,52,51,50,53,50,48,52,42,66,76,38,43,59,58,37,38,14,51,54,28,12,39,67,63,6,45,53,49,38,51,53,36,47,75,69,63,75,40,55,80,89,49,41,63,63,54,38,52,48,34,26,52,53,26,21,51,49,20,34,52,52,51,50,50,52,54,51,43,31,71,76,59,44,77,57,60,48,70,69,37,28,51,54,49,43,48,47,47,67,38,62,44,30,67,69,43,54,51,51,52,48,54,53,53,50,44,28,55,77,28,77,70,30,66,65,59,26,55,75,69,58,43,76,67,55,49,50,47,51,48,54,31,51,49,54,46,43,49,74,45,42,54,63,37,50,43,47,57,45,59,106

pLDDT: mean 93.04, std 4.45, range [64.12, 98.12]

Nearest PDB structures (foldseek):
  8ipr-assembly2_D  TM=1.793E-01  e=5.715E+00  Mycolicibacterium smegmatis

Radius of gyration: 18.28 Å; Cα contacts (8 Å, |Δi|>4): 157; chains: 1; bounding box: 42×34×52 Å

Foldseek 3Di:
DVVVLVVLLVVVLVVCVVVLVVLLVVLLVVLCCCPPPPVCVVVVVVVVVVCVVCPLVVLLQVQLVPQQQVVLVVCVVVVVAPPVLSVVRNVLRSNVRSVVSSVVSVLLVVLCVVQNLALDPVSLVVSLCVCLPPVCLPPVLVCCCLSVLCVVQSVDPVSSVVPDDPVVSVSSSVSVSVSCCVRPSSSSSSVSND

Sequence (194 aa):
MFHELARTTKEGFKKNAIPGFFLQIVALTIVLLYYFVPASHGVFDLAAGIKTQGGYFYSSLATAFFGGFVPFVYLSLSGRIAPKDRIGHGTFLVIFWAVQGMVVDTLYTQQARWFGSGAEFETIVKKVLVDQGPFNLLWATPTTILLYGWKDSDFSLERFREKISARTLLYSYVSVQVNAWFLWIPCVAIIYSL

Secondary structure (DSSP, 8-state):
-HHHHHHHHHHHHHHHHHHHHHHHHHHHHHHHHHHH-GGGHHHHHHHHHHHHHHHHHHHHHHHIIIIIIHHHHHHHHTT-S-GGGHHHHHHHHHHHHHHHHHHHHHHHHHHHHHH-SS--HHHHHHHHHHIIIIIIIIIIHHHHHHHHHHHTTTT-HHHHHHH--HHHHHHHHHHHHHHHHHHHHHHHHHHTT-

Mean predicted aligned error: 4.05 Å